Protein AF-A0AA95DXV4-F1 (afdb_monomer_lite)

Radius of gyration: 22.63 Å; chains: 1; bounding box: 53×46×74 Å

Structure (mmCIF, N/CA/C/O backbone):
data_AF-A0AA95DXV4-F1
#
_entry.id   AF-A0AA95DXV4-F1
#
loop_
_atom_site.group_PDB
_atom_site.id
_atom_site.type_symbol
_atom_site.label_atom_id
_atom_site.label_alt_id
_atom_site.label_comp_id
_atom_site.label_asym_id
_atom_site.label_entity_id
_atom_site.label_seq_id
_atom_site.pdbx_PDB_ins_code
_atom_site.Cartn_x
_atom_site.Cartn_y
_atom_site.Cartn_z
_atom_site.occupancy
_atom_site.B_iso_or_equiv
_atom_site.auth_seq_id
_atom_site.auth_comp_id
_atom_site.auth_asym_id
_atom_site.auth_atom_id
_atom_site.pdbx_PDB_model_num
ATOM 1 N N . MET A 1 1 ? 6.520 4.771 44.155 1.00 53.66 1 MET A N 1
ATOM 2 C CA . MET A 1 1 ? 5.671 4.080 43.155 1.00 53.66 1 MET A CA 1
ATOM 3 C C . MET A 1 1 ? 6.542 3.625 41.999 1.00 53.66 1 MET A C 1
ATOM 5 O O . MET A 1 1 ? 7.294 4.442 41.484 1.00 53.66 1 MET A O 1
ATOM 9 N N . ALA A 1 2 ? 6.472 2.350 41.617 1.00 63.25 2 ALA A N 1
ATOM 10 C CA . ALA A 1 2 ? 7.281 1.814 40.526 1.00 63.25 2 ALA A CA 1
ATOM 11 C C . ALA A 1 2 ? 6.947 2.508 39.190 1.00 63.25 2 ALA A C 1
ATOM 13 O O . ALA A 1 2 ? 5.784 2.793 38.904 1.00 63.25 2 ALA A O 1
ATOM 14 N N . ASN A 1 3 ? 7.969 2.788 38.378 1.00 69.75 3 ASN A N 1
ATOM 15 C CA . ASN A 1 3 ? 7.857 3.544 37.122 1.00 69.75 3 ASN A CA 1
ATOM 16 C C . ASN A 1 3 ? 6.809 2.938 36.154 1.00 69.75 3 ASN A C 1
ATOM 18 O O . ASN A 1 3 ? 6.073 3.661 35.482 1.00 69.75 3 ASN A O 1
ATOM 22 N N . TRP A 1 4 ? 6.652 1.608 36.171 1.00 64.44 4 TRP A N 1
ATOM 23 C CA . TRP A 1 4 ? 5.651 0.890 35.377 1.00 64.44 4 TRP A CA 1
ATOM 24 C C . TRP A 1 4 ? 4.203 1.219 35.778 1.00 64.44 4 TRP A C 1
ATOM 26 O O . TRP A 1 4 ? 3.357 1.376 34.904 1.00 64.44 4 TRP A O 1
ATOM 36 N N . TYR A 1 5 ? 3.923 1.417 37.070 1.00 60.34 5 TYR A N 1
ATOM 37 C CA . TYR A 1 5 ? 2.582 1.743 37.568 1.00 60.34 5 TYR A CA 1
ATOM 38 C C . TYR A 1 5 ? 2.153 3.156 37.148 1.00 60.34 5 TYR A C 1
ATOM 40 O O . TYR A 1 5 ? 1.022 3.375 36.717 1.00 60.34 5 TYR A O 1
ATOM 48 N N . ARG A 1 6 ? 3.083 4.124 37.178 1.00 68.56 6 ARG A N 1
ATOM 49 C CA . ARG A 1 6 ? 2.834 5.483 36.669 1.00 68.56 6 ARG A CA 1
ATOM 50 C C . ARG A 1 6 ? 2.609 5.478 35.154 1.00 68.56 6 ARG A C 1
ATOM 52 O O . ARG A 1 6 ? 1.680 6.134 34.691 1.00 68.56 6 ARG A O 1
ATOM 59 N N . LYS A 1 7 ? 3.414 4.724 34.395 1.00 64.19 7 LYS A N 1
ATOM 60 C CA . LYS A 1 7 ? 3.251 4.568 32.940 1.00 64.19 7 LYS A CA 1
ATOM 61 C C . LYS A 1 7 ? 1.908 3.920 32.589 1.00 64.19 7 LYS A C 1
ATOM 63 O O . LYS A 1 7 ? 1.218 4.424 31.712 1.00 64.19 7 LYS A O 1
ATOM 68 N N . PHE A 1 8 ? 1.509 2.879 33.319 1.00 67.44 8 PHE A N 1
ATOM 69 C CA . PHE A 1 8 ? 0.218 2.210 33.151 1.00 67.44 8 PHE A CA 1
ATOM 70 C C . PHE A 1 8 ? -0.962 3.152 33.427 1.00 67.44 8 PHE A C 1
ATOM 72 O O . PHE A 1 8 ? -1.865 3.259 32.605 1.00 67.44 8 PHE A O 1
ATOM 79 N N . ILE A 1 9 ? -0.928 3.914 34.528 1.00 59.97 9 ILE A N 1
ATOM 80 C CA . ILE A 1 9 ? -1.969 4.909 34.834 1.00 59.97 9 ILE A CA 1
ATOM 81 C C . ILE A 1 9 ? -2.054 5.987 33.752 1.00 59.97 9 ILE A C 1
ATOM 83 O O . ILE A 1 9 ? -3.154 6.395 33.385 1.00 59.97 9 ILE A O 1
ATOM 87 N N . LEU A 1 10 ? -0.915 6.481 33.261 1.00 65.88 10 LEU A N 1
ATOM 88 C CA . LEU A 1 10 ? -0.891 7.499 32.210 1.00 65.88 10 LEU A CA 1
ATOM 89 C C . LEU A 1 10 ? -1.441 6.957 30.889 1.00 65.88 10 LEU A C 1
ATOM 91 O O . LEU A 1 10 ? -2.235 7.645 30.254 1.00 65.88 10 LEU A O 1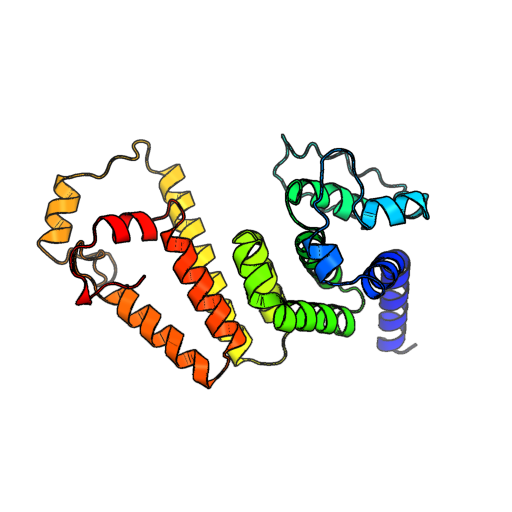
ATOM 95 N N . LEU A 1 11 ? -1.082 5.725 30.521 1.00 63.97 11 LEU A N 1
ATOM 96 C CA . LEU A 1 11 ? -1.607 5.048 29.338 1.00 63.97 11 LEU A CA 1
ATOM 97 C C . LEU A 1 11 ? -3.125 4.852 29.451 1.00 63.97 11 LEU A C 1
ATOM 99 O O . LEU A 1 11 ? -3.864 5.319 28.595 1.00 63.97 11 LEU A O 1
ATOM 103 N N . PHE A 1 12 ? -3.604 4.291 30.561 1.00 59.81 12 PHE A N 1
ATOM 104 C CA . PHE A 1 12 ? -5.031 4.052 30.789 1.00 59.81 12 PHE A CA 1
ATOM 105 C C . PHE A 1 12 ? -5.854 5.350 30.831 1.00 59.81 12 PHE A C 1
ATOM 107 O O . PHE A 1 12 ? -6.955 5.428 30.285 1.00 59.81 12 PHE A O 1
ATOM 114 N N . LYS A 1 13 ? -5.318 6.413 31.449 1.00 60.72 13 LYS A N 1
ATOM 115 C CA . LYS A 1 13 ? -5.940 7.746 31.411 1.00 60.72 13 LYS A CA 1
ATOM 116 C C . LYS A 1 13 ? -5.954 8.323 29.997 1.00 60.72 13 LYS A C 1
ATOM 118 O O . LYS A 1 13 ? -6.929 8.975 29.644 1.00 60.72 13 LYS A O 1
ATOM 123 N N . SER A 1 14 ? -4.907 8.094 29.205 1.00 66.38 14 SER A N 1
ATOM 124 C CA . SER A 1 14 ? -4.845 8.515 27.803 1.00 66.38 14 SER A CA 1
ATOM 125 C C . SER A 1 14 ? -5.875 7.777 26.947 1.00 66.38 14 SER A C 1
ATOM 127 O O . SER A 1 14 ? -6.586 8.417 26.183 1.00 66.38 14 SER A O 1
ATOM 129 N N . GLU A 1 15 ? -6.013 6.460 27.111 1.00 69.88 15 GLU A N 1
ATOM 130 C CA . GLU A 1 15 ? -7.008 5.654 26.392 1.00 69.88 15 GLU A CA 1
ATOM 131 C C . GLU A 1 15 ? -8.438 6.085 26.723 1.00 69.88 15 GLU A C 1
ATOM 133 O O . GLU A 1 15 ? -9.245 6.289 25.820 1.00 69.88 15 GLU A O 1
ATOM 138 N N . LYS A 1 16 ? -8.745 6.302 28.011 1.00 65.50 16 LYS A N 1
ATOM 139 C CA . LYS A 1 16 ? -10.055 6.825 28.425 1.00 65.50 16 LYS A CA 1
ATOM 140 C C . LYS A 1 16 ? -10.333 8.224 27.879 1.00 65.50 16 LYS A C 1
ATOM 142 O O . LYS A 1 16 ? -11.465 8.502 27.509 1.00 65.50 16 LYS A O 1
ATOM 147 N N . ARG A 1 17 ? -9.319 9.093 27.825 1.00 71.69 17 ARG A N 1
ATOM 148 C CA . ARG A 1 17 ? -9.444 10.450 27.268 1.00 71.69 17 ARG A CA 1
ATOM 149 C C . ARG A 1 17 ? -9.622 10.465 25.757 1.00 71.69 17 ARG A C 1
ATOM 151 O O . ARG A 1 17 ? -10.206 11.407 25.249 1.00 71.69 17 ARG A O 1
ATOM 158 N N . LEU A 1 18 ? -9.128 9.449 25.051 1.00 81.75 18 LEU A N 1
ATOM 159 C CA . LEU A 1 18 ? -9.267 9.378 23.601 1.00 81.75 18 LEU A CA 1
ATOM 160 C C . LEU A 1 18 ? -10.725 9.138 23.166 1.00 81.75 18 LEU A C 1
ATOM 162 O O . LEU A 1 18 ? -11.082 9.493 22.049 1.00 81.75 18 LEU A O 1
ATOM 166 N N . GLY A 1 19 ? -11.556 8.535 24.025 1.00 84.75 19 GLY A N 1
ATOM 167 C CA . GLY A 1 19 ? -12.975 8.301 23.729 1.00 84.75 19 GLY A CA 1
ATOM 168 C C . GLY A 1 19 ? -13.218 7.276 22.617 1.00 84.75 19 GLY A C 1
ATOM 169 O O . GLY A 1 19 ? -14.259 7.304 21.977 1.00 84.75 19 GLY A O 1
ATOM 170 N N . ALA A 1 20 ? -12.261 6.383 22.349 1.00 91.00 20 ALA A N 1
ATOM 171 C CA . ALA A 1 20 ? -12.349 5.426 21.243 1.00 91.00 20 ALA A CA 1
ATOM 172 C C . ALA A 1 20 ? -13.153 4.151 21.565 1.00 91.00 20 ALA A C 1
ATOM 174 O O . ALA A 1 20 ? -13.412 3.359 20.661 1.00 91.00 20 ALA A O 1
ATOM 175 N N . ASN A 1 21 ? -13.560 3.932 22.823 1.00 90.69 21 ASN A N 1
ATOM 176 C CA . ASN A 1 21 ? -14.341 2.742 23.191 1.00 90.69 21 ASN A CA 1
ATOM 177 C C . ASN A 1 21 ? -15.678 2.703 22.440 1.00 90.69 21 ASN A C 1
ATOM 179 O O . ASN A 1 21 ? -16.022 1.668 21.890 1.00 90.69 21 ASN A O 1
ATOM 183 N N . GLN A 1 22 ? -16.362 3.845 22.319 1.00 90.75 22 GLN A N 1
ATOM 184 C CA . GLN A 1 22 ? -17.634 3.956 21.603 1.00 90.75 22 GLN A CA 1
ATOM 185 C C . GLN A 1 22 ? -17.512 3.515 20.138 1.00 90.75 22 GLN A C 1
ATOM 187 O O . GLN A 1 22 ? -18.420 2.884 19.610 1.00 90.75 22 GLN A O 1
ATOM 192 N N . ILE A 1 23 ? -16.373 3.799 19.498 1.00 92.38 23 ILE A N 1
ATOM 193 C CA . ILE A 1 23 ? -16.079 3.365 18.127 1.00 92.38 23 ILE A CA 1
ATOM 194 C C . ILE A 1 23 ? -15.952 1.845 18.080 1.00 92.38 23 ILE A C 1
ATOM 196 O O . ILE A 1 23 ? -16.642 1.195 17.299 1.00 92.38 23 ILE A O 1
ATOM 200 N N . ILE A 1 24 ? -15.092 1.269 18.923 1.00 89.81 24 ILE A N 1
ATOM 201 C CA . ILE A 1 24 ? -14.873 -0.182 18.943 1.00 89.81 24 ILE A CA 1
ATOM 202 C C . ILE A 1 24 ? -16.170 -0.930 19.259 1.00 89.81 24 ILE A C 1
ATOM 204 O O . ILE A 1 24 ? -16.493 -1.885 18.556 1.00 89.81 24 ILE A O 1
ATOM 208 N N . ASP A 1 25 ? -16.929 -0.472 20.253 1.00 89.25 25 ASP A N 1
ATOM 209 C CA . ASP A 1 25 ? -18.193 -1.085 20.660 1.00 89.25 25 ASP A CA 1
ATOM 210 C C . ASP A 1 25 ? -19.227 -1.037 19.525 1.00 89.25 25 ASP A C 1
ATOM 212 O O . ASP A 1 25 ? -19.914 -2.028 19.269 1.00 89.25 25 ASP A O 1
ATOM 216 N N . HIS A 1 26 ? -19.305 0.080 18.791 1.00 89.94 26 HIS A N 1
ATOM 217 C CA . HIS A 1 26 ? -20.245 0.211 17.682 1.00 89.94 26 HIS A CA 1
ATOM 218 C C . HIS A 1 26 ? -19.881 -0.700 16.504 1.00 89.94 26 HIS A C 1
ATOM 220 O O . HIS A 1 26 ? -20.765 -1.357 15.954 1.00 89.94 26 HIS A O 1
ATOM 226 N N . TYR A 1 27 ? -18.598 -0.775 16.130 1.00 90.88 27 TYR A N 1
ATOM 227 C CA . TYR A 1 27 ? -18.138 -1.641 15.037 1.00 90.88 27 TYR A CA 1
ATOM 228 C C . TYR A 1 27 ? -18.146 -3.130 15.401 1.00 90.88 27 TYR A C 1
ATOM 230 O O . TYR A 1 27 ? -18.371 -3.956 14.520 1.00 90.88 27 TYR A O 1
ATOM 238 N N . ALA A 1 28 ? -17.965 -3.494 16.675 1.00 85.06 28 ALA A N 1
ATOM 239 C CA . ALA A 1 28 ? -18.021 -4.888 17.124 1.00 85.06 28 ALA A CA 1
ATOM 240 C C . ALA A 1 28 ? -19.384 -5.553 16.848 1.00 85.06 28 ALA A C 1
ATOM 242 O O . ALA A 1 28 ? -19.448 -6.768 16.673 1.00 85.06 28 ALA A O 1
ATOM 243 N N . GLY A 1 29 ? -20.464 -4.765 16.787 1.00 80.12 29 GLY A N 1
ATOM 244 C CA . GLY A 1 29 ? -21.808 -5.239 16.450 1.00 80.12 29 GLY A CA 1
ATOM 245 C C . GLY A 1 29 ? -22.142 -5.246 14.954 1.00 80.12 29 GLY A C 1
ATOM 246 O O . GLY A 1 29 ? -23.230 -5.687 14.588 1.00 80.12 29 GLY A O 1
ATOM 247 N N . GLN A 1 30 ? -21.261 -4.746 14.079 1.00 87.38 30 GLN A N 1
ATOM 248 C CA . GLN A 1 30 ? -21.566 -4.613 12.652 1.00 87.38 30 GLN A CA 1
ATOM 249 C C . GLN A 1 30 ? -21.223 -5.879 11.868 1.00 87.38 30 GLN A C 1
ATOM 251 O O . GLN A 1 30 ? -20.187 -6.513 12.060 1.00 87.38 30 GLN A O 1
ATOM 256 N N . ASN A 1 31 ? -22.078 -6.204 10.901 1.00 92.06 31 ASN A N 1
ATOM 257 C CA . ASN A 1 31 ? -21.799 -7.236 9.911 1.00 92.06 31 ASN A CA 1
ATOM 258 C C . ASN A 1 31 ? -20.879 -6.675 8.810 1.00 92.06 31 ASN A C 1
ATOM 260 O O . ASN A 1 31 ? -21.147 -5.603 8.267 1.00 92.06 31 ASN A O 1
ATOM 264 N N . ILE A 1 32 ? -19.830 -7.418 8.442 1.00 93.62 32 ILE A N 1
ATOM 265 C CA . ILE A 1 32 ? -18.899 -7.052 7.363 1.00 93.62 32 ILE A CA 1
ATOM 266 C C . ILE A 1 32 ? -19.621 -6.768 6.039 1.00 93.62 32 ILE A C 1
ATOM 268 O O . ILE A 1 32 ? -19.337 -5.757 5.407 1.00 93.62 32 ILE A O 1
ATOM 272 N N . GLU A 1 33 ? -20.576 -7.600 5.630 1.00 94.38 33 GLU A N 1
ATOM 273 C CA . GLU A 1 33 ? -21.313 -7.415 4.371 1.00 94.38 33 GLU A CA 1
ATOM 274 C C . GLU A 1 33 ? -22.193 -6.159 4.399 1.00 94.38 33 GLU A C 1
ATOM 276 O O . GLU A 1 33 ? -22.319 -5.449 3.397 1.00 94.38 33 GLU A O 1
ATOM 281 N N . ALA A 1 34 ? -22.738 -5.822 5.571 1.00 92.44 34 ALA A N 1
ATOM 282 C CA . ALA A 1 34 ? -23.455 -4.566 5.759 1.00 92.44 34 ALA A CA 1
ATOM 283 C C . ALA A 1 34 ? -22.507 -3.359 5.650 1.00 92.44 34 ALA A C 1
ATOM 285 O O . ALA A 1 34 ? -22.866 -2.363 5.027 1.00 92.44 34 ALA A O 1
ATOM 286 N N . MET A 1 35 ? -21.287 -3.457 6.193 1.00 94.31 35 MET A N 1
ATOM 287 C CA . MET A 1 35 ? -20.269 -2.405 6.064 1.00 94.31 35 MET A CA 1
ATOM 288 C C . MET A 1 35 ? -19.753 -2.248 4.629 1.00 94.31 35 MET A C 1
ATOM 290 O O . MET A 1 35 ? -19.458 -1.134 4.213 1.00 94.31 35 MET A O 1
ATOM 294 N N . LYS A 1 36 ? -19.657 -3.333 3.851 1.00 95.44 36 LYS A N 1
ATOM 295 C CA . LYS A 1 36 ? -19.317 -3.254 2.419 1.00 95.44 36 LYS A CA 1
ATOM 296 C C . LYS A 1 36 ? -20.399 -2.537 1.615 1.00 95.44 36 LYS A C 1
ATOM 298 O O . LYS A 1 36 ? -20.086 -1.754 0.730 1.00 95.44 36 LYS A O 1
ATOM 303 N N . SER A 1 37 ? -21.664 -2.809 1.936 1.00 92.88 37 SER A N 1
ATOM 304 C CA . SER A 1 37 ? -22.815 -2.272 1.198 1.00 92.88 37 SER A CA 1
ATOM 305 C C . SER A 1 37 ? -23.158 -0.828 1.575 1.00 92.88 37 SER A C 1
ATOM 307 O O . SER A 1 37 ? -23.802 -0.123 0.801 1.00 92.88 37 SER A O 1
ATOM 309 N N . ARG A 1 38 ? -22.763 -0.379 2.773 1.00 92.38 38 ARG A N 1
ATOM 310 C CA . ARG A 1 38 ? -22.989 0.992 3.235 1.00 92.38 38 ARG A CA 1
ATOM 311 C C . ARG A 1 38 ? -21.932 1.915 2.641 1.00 92.38 38 ARG A C 1
ATOM 313 O O . ARG A 1 38 ? -20.765 1.815 3.003 1.00 92.38 38 ARG A O 1
ATOM 320 N N . MET A 1 39 ? -22.349 2.811 1.757 1.00 92.62 39 MET A N 1
ATOM 321 C CA . MET A 1 39 ? -21.484 3.827 1.161 1.00 92.62 39 MET A CA 1
ATOM 322 C C . MET A 1 39 ? -21.489 5.100 2.006 1.00 92.62 39 MET A C 1
ATOM 324 O O . MET A 1 39 ? -22.520 5.464 2.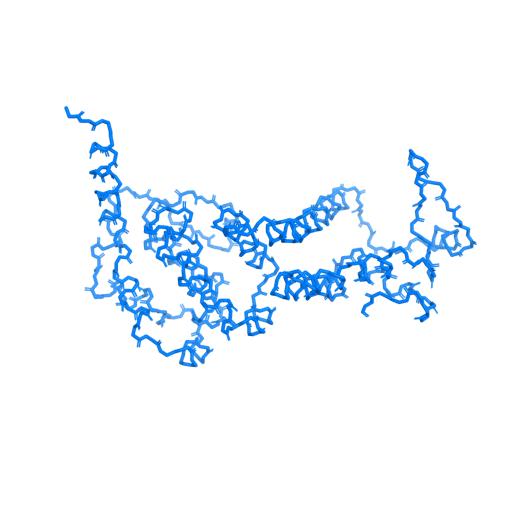564 1.00 92.62 39 MET A O 1
ATOM 328 N N . ILE A 1 40 ? -20.346 5.774 2.082 1.00 90.56 40 ILE A N 1
ATOM 329 C CA . ILE A 1 40 ? -20.214 7.086 2.717 1.00 90.56 40 ILE A CA 1
ATOM 330 C C . ILE A 1 40 ? -20.569 8.157 1.682 1.00 90.56 40 ILE A C 1
ATOM 332 O O . ILE A 1 40 ? -19.990 8.184 0.594 1.00 90.56 40 ILE A O 1
ATOM 336 N N . ASP A 1 41 ? -21.516 9.033 2.007 1.00 85.56 41 ASP A N 1
ATOM 337 C CA . ASP A 1 41 ? -21.963 10.149 1.166 1.00 85.56 41 ASP A CA 1
ATOM 338 C C . ASP A 1 41 ? -21.650 11.517 1.807 1.00 85.56 41 ASP A C 1
ATOM 340 O O . ASP A 1 41 ? -21.003 11.596 2.854 1.00 85.56 41 ASP A O 1
ATOM 344 N N . SER A 1 42 ? -22.045 12.603 1.134 1.00 75.75 42 SER A N 1
ATOM 345 C CA . SER A 1 42 ? -21.823 13.982 1.591 1.00 75.75 42 SER A CA 1
ATOM 346 C C . SER A 1 42 ? -22.754 14.430 2.719 1.00 75.75 42 SER A C 1
ATOM 348 O O . SER A 1 42 ? -22.409 15.372 3.430 1.00 75.75 42 SER A O 1
ATOM 350 N N . ASP A 1 43 ? -23.915 13.785 2.863 1.00 68.12 43 ASP A N 1
ATOM 351 C CA . ASP A 1 43 ? -25.018 14.239 3.724 1.00 68.12 43 ASP A CA 1
ATOM 352 C C . ASP A 1 43 ? -25.051 13.491 5.078 1.00 68.12 43 ASP A C 1
ATOM 354 O O . ASP A 1 43 ? -25.776 13.887 5.991 1.00 68.12 43 ASP A O 1
ATOM 358 N N . ALA A 1 44 ? -24.172 12.490 5.212 1.00 62.97 44 ALA A N 1
ATOM 359 C CA . ALA A 1 44 ? -23.746 11.742 6.390 1.00 62.97 44 ALA A CA 1
ATOM 360 C C . ALA A 1 44 ? -24.715 10.679 6.936 1.00 62.97 44 ALA A C 1
ATOM 362 O O . ALA A 1 44 ? -25.805 10.967 7.426 1.00 62.97 44 ALA A O 1
ATOM 363 N N . CYS A 1 45 ? -24.207 9.441 6.995 1.00 60.81 45 CYS A N 1
ATOM 364 C CA . CYS A 1 45 ? -24.526 8.429 8.010 1.00 60.81 45 CYS A CA 1
ATOM 365 C C . CYS A 1 45 ? -23.382 7.398 8.120 1.00 60.81 45 CYS A C 1
ATOM 367 O O . CYS A 1 45 ? -23.613 6.183 8.052 1.00 60.81 45 CYS A O 1
ATOM 369 N N . SER A 1 46 ? -22.131 7.854 8.297 1.00 76.31 46 SER A N 1
ATOM 370 C CA . SER A 1 46 ? -21.116 6.913 8.784 1.00 76.31 46 SER A CA 1
ATOM 371 C C . SER A 1 46 ? -21.437 6.512 10.222 1.00 76.31 46 SER A C 1
ATOM 373 O O . SER A 1 46 ? -22.230 7.144 10.935 1.00 76.31 46 SER A O 1
ATOM 375 N N . ILE A 1 47 ? -20.788 5.454 10.692 1.00 84.88 47 ILE A N 1
ATOM 376 C CA . ILE A 1 47 ? -20.902 5.060 12.098 1.00 84.88 47 ILE A CA 1
ATOM 377 C C . ILE A 1 47 ? -20.394 6.167 13.030 1.00 84.88 47 ILE A C 1
ATOM 379 O O . ILE A 1 47 ? -20.945 6.351 14.116 1.00 84.88 47 ILE A O 1
ATOM 383 N N . ILE A 1 48 ? -19.395 6.942 12.602 1.00 89.44 48 ILE A N 1
ATOM 384 C CA . ILE A 1 48 ? -18.851 8.047 13.394 1.00 89.44 48 ILE A CA 1
ATOM 385 C C . ILE A 1 48 ? -19.902 9.136 13.620 1.00 89.44 48 ILE A C 1
ATOM 387 O O . ILE A 1 48 ? -20.066 9.572 14.758 1.00 89.44 48 ILE A O 1
ATOM 391 N N . ASP A 1 49 ? -20.682 9.489 12.599 1.00 85.50 49 ASP A N 1
ATOM 392 C CA . ASP A 1 49 ? -21.758 10.483 12.727 1.00 85.50 49 ASP A CA 1
ATOM 393 C C . ASP A 1 49 ? -22.830 10.024 13.719 1.00 85.50 49 ASP A C 1
ATOM 395 O O . ASP A 1 49 ? -23.269 10.786 14.581 1.00 85.50 49 ASP A O 1
ATOM 399 N N . THR A 1 50 ? -23.191 8.739 13.662 1.00 88.50 50 THR A N 1
ATOM 400 C CA . THR A 1 50 ? -24.159 8.133 14.590 1.00 88.50 50 THR A CA 1
ATOM 401 C C . THR A 1 50 ? -23.655 8.187 16.037 1.00 88.50 50 THR A C 1
ATOM 403 O O . THR A 1 50 ? -24.407 8.514 16.958 1.00 88.50 50 THR A O 1
ATOM 406 N N . ILE A 1 51 ? -22.368 7.894 16.257 1.00 90.19 51 ILE A N 1
ATOM 407 C CA . ILE A 1 51 ? -21.746 7.961 17.586 1.00 90.19 51 ILE A CA 1
ATOM 408 C C . ILE A 1 51 ? -21.716 9.403 18.095 1.00 90.19 51 ILE A C 1
ATOM 410 O O . ILE A 1 51 ? -22.039 9.642 19.257 1.00 90.19 51 ILE A O 1
ATOM 414 N N . ILE A 1 52 ? -21.357 10.359 17.239 1.00 89.62 52 ILE A N 1
ATOM 415 C CA . ILE A 1 52 ? -21.316 11.784 17.577 1.00 89.62 52 ILE A CA 1
ATOM 416 C C . ILE A 1 52 ? -22.706 12.288 17.977 1.00 89.62 52 ILE A C 1
ATOM 418 O O . ILE A 1 52 ? -22.834 12.960 18.998 1.00 89.62 52 ILE A O 1
ATOM 422 N N . GLN A 1 53 ? -23.752 11.928 17.229 1.00 88.56 53 GLN A N 1
ATOM 423 C CA . GLN A 1 53 ? -25.131 12.301 17.557 1.00 88.56 53 GLN A CA 1
ATOM 424 C C . GLN A 1 53 ? -25.563 11.756 18.927 1.00 88.56 53 GLN A C 1
ATOM 426 O O . GLN A 1 53 ? -26.190 12.471 19.709 1.00 88.56 53 GLN A O 1
ATOM 431 N N . ALA A 1 54 ? -25.197 10.511 19.252 1.00 90.00 54 ALA A N 1
ATOM 432 C CA . ALA A 1 54 ? -25.489 9.901 20.550 1.00 90.00 54 ALA A CA 1
ATOM 433 C C . ALA A 1 54 ? -24.615 10.453 21.695 1.00 90.00 54 ALA A C 1
ATOM 435 O O . ALA A 1 54 ? -25.016 10.436 22.863 1.00 90.00 54 ALA A O 1
ATOM 436 N N . HIS A 1 55 ? -23.417 10.945 21.375 1.00 89.75 55 HIS A N 1
ATOM 437 C CA . HIS A 1 55 ? -22.427 11.413 22.340 1.00 89.75 55 HIS A CA 1
ATOM 438 C C . HIS A 1 55 ? -21.755 12.734 21.907 1.00 89.75 55 HIS A C 1
ATOM 440 O O . HIS A 1 55 ? -20.542 12.758 21.683 1.00 89.75 55 HIS A O 1
ATOM 446 N N . PRO A 1 56 ? -22.484 13.870 21.878 1.00 87.75 56 PRO A N 1
ATOM 447 C CA . PRO A 1 56 ? -21.959 15.128 21.324 1.00 87.75 56 PRO A CA 1
ATOM 448 C C . PRO A 1 56 ? -20.702 15.658 22.029 1.00 87.75 56 PRO A C 1
ATOM 450 O O . PRO A 1 56 ? -19.840 16.271 21.408 1.00 87.75 56 PRO A O 1
ATOM 453 N N . HIS A 1 57 ? -20.553 15.361 23.323 1.00 85.12 57 HIS A N 1
ATOM 454 C CA . HIS A 1 57 ? -19.389 15.731 24.137 1.00 85.12 57 HIS A CA 1
ATOM 455 C C . HIS A 1 57 ? -18.059 15.129 23.650 1.00 85.12 57 HIS A C 1
ATOM 457 O O . HIS A 1 57 ? -17.002 15.545 24.112 1.00 85.12 57 HIS A O 1
ATOM 463 N N . LEU A 1 58 ? -18.085 14.136 22.754 1.00 86.81 58 LEU A N 1
ATOM 464 C CA . LEU A 1 58 ? -16.877 13.533 22.186 1.00 86.81 58 LEU A CA 1
ATOM 465 C C . LEU A 1 58 ? -16.199 14.427 21.134 1.00 86.81 58 LEU A C 1
ATOM 467 O O . LEU A 1 58 ? -14.995 14.287 20.911 1.00 86.81 58 LEU A O 1
ATOM 471 N N . LEU A 1 59 ? -16.941 15.361 20.528 1.00 81.94 59 LEU A N 1
ATOM 472 C CA . LEU A 1 59 ? -16.391 16.406 19.657 1.00 81.94 59 LEU A CA 1
ATOM 473 C C . LEU A 1 59 ? -15.834 17.603 20.436 1.00 81.94 59 LEU A C 1
ATOM 475 O O . LEU A 1 59 ? -14.978 18.316 19.919 1.00 81.94 59 LEU A O 1
ATOM 479 N N . ASP A 1 60 ? -16.315 17.832 21.658 1.00 67.75 60 ASP A N 1
ATOM 480 C CA . ASP A 1 60 ? -16.031 19.048 22.421 1.00 67.75 60 ASP A CA 1
ATOM 481 C C . ASP A 1 60 ? -14.650 18.970 23.097 1.00 67.75 60 ASP A C 1
ATOM 483 O O . ASP A 1 60 ? -14.505 18.592 24.262 1.00 67.75 60 ASP A O 1
ATOM 487 N N . ASP A 1 61 ? -13.602 19.285 22.332 1.00 63.94 61 ASP A N 1
ATOM 488 C CA . ASP A 1 61 ? -12.301 19.666 22.878 1.00 63.94 61 ASP A CA 1
AT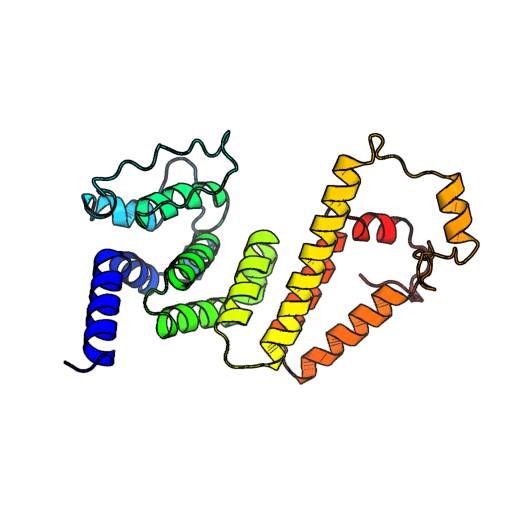OM 489 C C . ASP A 1 61 ? -12.217 21.196 22.857 1.00 63.94 61 ASP A C 1
ATOM 491 O O . ASP A 1 61 ? -12.229 21.819 21.801 1.00 63.94 61 ASP A O 1
ATOM 495 N N . THR A 1 62 ? -12.118 21.818 24.034 1.00 56.16 62 THR A N 1
ATOM 496 C CA . THR A 1 62 ? -12.022 23.284 24.225 1.00 56.16 62 THR A CA 1
ATOM 497 C C . THR A 1 62 ? -10.814 23.953 23.536 1.00 56.16 62 THR A C 1
ATOM 499 O O . THR A 1 62 ? -10.577 25.148 23.711 1.00 56.16 62 THR A O 1
ATOM 502 N N . GLN A 1 63 ? -10.025 23.199 22.767 1.00 55.50 63 GLN A N 1
ATOM 503 C CA . GLN A 1 63 ? -9.009 23.702 21.854 1.00 55.50 63 GLN A CA 1
ATOM 504 C C . GLN A 1 63 ? -9.536 23.637 20.422 1.00 55.50 63 GLN A C 1
ATOM 506 O O . GLN A 1 63 ? -9.695 22.560 19.856 1.00 55.50 63 GLN A O 1
ATOM 511 N N . VAL A 1 64 ? -9.796 24.810 19.847 1.00 52.28 64 VAL A N 1
ATOM 512 C CA . VAL A 1 64 ? -10.220 24.954 18.454 1.00 52.28 64 VAL A CA 1
ATOM 513 C C . VAL A 1 64 ? -9.028 24.613 17.557 1.00 52.28 64 VAL A C 1
ATOM 515 O O . VAL A 1 64 ? -8.148 25.445 17.349 1.00 52.28 64 VAL A O 1
ATOM 518 N N . ASP A 1 65 ? -8.977 23.379 17.059 1.00 56.69 65 ASP A N 1
ATOM 519 C CA . ASP A 1 65 ? -8.271 23.100 15.808 1.00 56.69 65 ASP A CA 1
ATOM 520 C C . ASP A 1 65 ? -9.058 23.860 14.710 1.00 56.69 65 ASP A C 1
ATOM 522 O O . ASP A 1 65 ? -10.285 23.737 14.647 1.00 56.69 65 ASP A O 1
ATOM 526 N N . GLU A 1 66 ? -8.409 24.728 13.918 1.00 56.22 66 GLU A N 1
ATOM 527 C CA . GLU A 1 66 ? -9.108 25.501 12.874 1.00 56.22 66 GLU A CA 1
ATOM 528 C C . GLU A 1 66 ? -9.842 24.552 11.905 1.00 56.22 66 GLU A C 1
ATOM 530 O O . GLU A 1 66 ? -9.305 23.495 11.561 1.00 56.22 66 GLU A O 1
ATOM 535 N N . PRO A 1 67 ? -11.075 24.883 11.472 1.00 50.84 67 PRO A N 1
ATOM 536 C CA . PRO A 1 67 ? -11.833 24.024 10.572 1.00 50.84 67 PRO A CA 1
ATOM 537 C C . PRO A 1 67 ? -11.072 23.840 9.256 1.00 50.84 67 PRO A C 1
ATOM 539 O O . PRO A 1 67 ? -10.822 24.797 8.527 1.00 50.84 67 PRO A O 1
ATOM 542 N N . ILE A 1 68 ? -10.715 22.592 8.958 1.00 56.81 68 ILE A N 1
ATOM 543 C CA . ILE A 1 68 ? -9.989 22.226 7.741 1.00 56.81 68 ILE A CA 1
ATOM 544 C C . ILE A 1 68 ? -10.952 22.311 6.561 1.00 56.81 68 ILE A C 1
ATOM 546 O O . ILE A 1 68 ? -12.014 21.690 6.588 1.00 56.81 68 ILE A O 1
ATOM 550 N N . ASN A 1 69 ? -10.564 23.038 5.512 1.00 55.44 69 ASN A N 1
ATOM 551 C CA . ASN A 1 69 ? -11.231 22.974 4.218 1.00 55.44 69 ASN A CA 1
ATOM 552 C C . ASN A 1 69 ? -10.616 21.826 3.394 1.00 55.44 69 ASN A C 1
ATOM 554 O O . ASN A 1 69 ? -9.524 22.005 2.844 1.00 55.44 69 ASN A O 1
ATOM 558 N N . PRO A 1 70 ? -11.295 20.671 3.246 1.00 50.72 70 PRO A N 1
ATOM 559 C CA . PRO A 1 70 ? -10.714 19.482 2.614 1.00 50.72 70 PRO A CA 1
ATOM 560 C C . PRO A 1 70 ? -10.403 19.669 1.121 1.00 50.72 70 PRO A C 1
ATOM 562 O O . PRO A 1 70 ? -9.709 18.850 0.527 1.00 50.72 70 PRO A O 1
ATOM 565 N N . LEU A 1 71 ? -10.938 20.729 0.503 1.00 49.06 71 LEU A N 1
ATOM 566 C CA . LEU A 1 71 ? -10.775 21.038 -0.918 1.00 49.06 71 LEU A CA 1
ATOM 567 C C . LEU A 1 71 ? -9.632 22.029 -1.195 1.00 49.06 71 LEU A C 1
ATOM 569 O O . LEU A 1 71 ? -9.291 22.234 -2.358 1.00 49.06 71 LEU A O 1
ATOM 573 N N . VAL A 1 72 ? -9.062 22.659 -0.158 1.00 47.59 72 VAL A N 1
ATOM 574 C CA . VAL A 1 72 ? -8.050 23.726 -0.294 1.00 47.59 72 VAL A CA 1
ATOM 575 C C . VAL A 1 72 ? -6.772 23.410 0.488 1.00 47.59 72 VAL A C 1
ATOM 577 O O . VAL A 1 72 ? -5.682 23.646 -0.029 1.00 47.59 72 VAL A O 1
ATOM 580 N N . ASP A 1 73 ? -6.883 22.808 1.675 1.00 51.75 73 ASP A N 1
ATOM 581 C CA . ASP A 1 73 ? -5.738 22.480 2.525 1.00 51.75 73 ASP A CA 1
ATOM 582 C C . ASP A 1 73 ? -5.422 20.982 2.461 1.00 51.75 73 ASP A C 1
ATOM 584 O O . ASP A 1 73 ? -5.971 20.170 3.203 1.00 51.75 73 ASP A O 1
ATOM 588 N N . TYR A 1 74 ? -4.503 20.601 1.570 1.00 50.19 74 TYR A N 1
ATOM 589 C CA . TYR A 1 74 ? -3.984 19.227 1.492 1.00 50.19 74 TYR A CA 1
ATOM 590 C C . TYR A 1 74 ? -2.934 18.920 2.582 1.00 50.19 74 TYR A C 1
ATOM 592 O O . TYR A 1 74 ? -2.425 17.803 2.669 1.00 50.19 74 TYR A O 1
ATOM 600 N N . GLU A 1 75 ? -2.580 19.897 3.419 1.00 54.81 75 GLU A N 1
ATOM 601 C CA . GLU A 1 75 ? -1.584 19.711 4.473 1.00 54.81 75 GLU A CA 1
ATOM 602 C C . GLU A 1 75 ? -2.191 18.971 5.676 1.00 54.81 75 GLU A C 1
ATOM 604 O O . GLU A 1 75 ? -3.086 19.501 6.343 1.00 54.81 75 GLU A O 1
ATOM 609 N N . PRO A 1 76 ? -1.714 17.755 6.010 1.00 55.88 76 PRO A N 1
ATOM 610 C CA . PRO A 1 76 ? -2.226 17.016 7.151 1.00 55.88 76 PRO A CA 1
ATOM 611 C C . PRO A 1 76 ? -1.839 17.725 8.454 1.00 55.88 76 PRO A C 1
ATOM 613 O O . PRO A 1 76 ? -0.720 17.598 8.956 1.00 55.88 76 PRO A O 1
ATOM 616 N N . GLN A 1 77 ? -2.790 18.449 9.041 1.00 61.88 77 GLN A N 1
ATOM 617 C CA . GLN A 1 77 ? -2.630 19.026 10.369 1.00 61.88 77 GLN A CA 1
ATOM 618 C C . GLN A 1 77 ? -2.795 17.955 11.452 1.00 61.88 77 GLN A C 1
ATOM 620 O O . GLN A 1 77 ? -3.568 17.000 11.337 1.00 61.88 77 GLN A O 1
ATOM 625 N N . ARG A 1 78 ? -2.058 18.105 12.557 1.00 69.19 78 ARG A N 1
ATOM 626 C CA . ARG A 1 78 ? -2.183 17.207 13.708 1.00 69.19 78 ARG A CA 1
ATOM 627 C C . ARG A 1 78 ? -3.440 17.559 14.511 1.00 69.19 78 ARG A C 1
ATOM 629 O O . ARG A 1 78 ? -3.341 18.261 15.511 1.00 69.19 78 ARG A O 1
ATOM 636 N N . ILE A 1 79 ? -4.575 16.992 14.118 1.00 81.19 79 ILE A N 1
ATOM 637 C CA . ILE A 1 79 ? -5.852 17.144 14.828 1.00 81.19 79 ILE A CA 1
ATOM 638 C C . ILE A 1 79 ? -5.807 16.360 16.143 1.00 81.19 79 ILE A C 1
ATOM 640 O O . ILE A 1 79 ? -5.539 15.149 16.152 1.00 81.19 79 ILE A O 1
ATOM 644 N N . ARG A 1 80 ? -6.033 17.029 17.277 1.00 82.88 80 ARG A N 1
ATOM 645 C CA . ARG A 1 80 ? -5.901 16.396 18.603 1.00 82.88 80 ARG A CA 1
ATOM 646 C C . ARG A 1 80 ? -7.110 15.548 18.945 1.00 82.88 80 ARG A C 1
ATOM 648 O O . ARG A 1 80 ? -6.937 14.372 19.288 1.00 82.88 80 ARG A O 1
ATOM 655 N N . ASN A 1 81 ? -8.309 16.105 18.812 1.00 87.81 81 ASN A N 1
ATOM 656 C CA . ASN A 1 81 ? -9.546 15.384 19.080 1.00 87.81 81 ASN A CA 1
ATOM 657 C C . ASN A 1 81 ? -9.690 14.201 18.099 1.00 87.81 81 ASN A C 1
ATOM 659 O O . ASN A 1 81 ? -9.361 14.305 16.915 1.00 87.81 81 ASN A O 1
ATOM 663 N N . LEU A 1 82 ? -10.091 13.027 18.601 1.00 90.38 82 LEU A N 1
ATOM 664 C CA . LEU A 1 82 ? -10.243 11.841 17.755 1.00 90.38 82 LEU A CA 1
ATOM 665 C C . LEU A 1 82 ? -11.414 11.989 16.786 1.00 90.38 82 LEU A C 1
ATOM 667 O O . LEU A 1 82 ? -11.252 11.688 15.612 1.00 90.38 82 LEU A O 1
ATOM 671 N N . TYR A 1 83 ? -12.566 12.436 17.269 1.00 90.50 83 TYR A N 1
ATOM 672 C CA . TYR A 1 83 ? -13.784 12.543 16.477 1.00 90.50 83 TYR A CA 1
ATOM 673 C C . TYR A 1 83 ? -13.663 13.637 15.426 1.00 90.50 83 TYR A C 1
ATOM 675 O O . TYR A 1 83 ? -13.955 13.360 14.272 1.00 90.50 83 TYR A O 1
ATOM 683 N N . THR A 1 84 ? -13.086 14.796 15.759 1.00 87.88 84 THR A N 1
ATOM 684 C CA . THR A 1 84 ? -12.741 15.820 14.759 1.00 87.88 84 THR A CA 1
ATOM 685 C C . THR A 1 84 ? -11.844 15.236 13.671 1.00 87.88 84 THR A C 1
ATOM 687 O O . THR A 1 84 ? -12.121 15.397 12.488 1.00 87.88 84 THR A O 1
ATOM 690 N N . HIS A 1 85 ? -10.807 14.480 14.053 1.00 89.44 85 HIS A N 1
ATOM 691 C CA . HIS A 1 85 ? -9.917 13.846 13.083 1.00 89.44 85 HIS A CA 1
ATOM 692 C C . HIS A 1 85 ? -10.643 12.831 12.198 1.00 89.44 85 HIS A C 1
ATOM 694 O O . HIS A 1 85 ? -10.394 12.794 10.998 1.00 89.44 85 HIS A O 1
ATOM 700 N N . LEU A 1 86 ? -11.524 12.010 12.770 1.00 91.06 86 LEU A N 1
ATOM 701 C CA . LEU A 1 86 ? -12.261 10.998 12.020 1.00 91.06 86 LEU A CA 1
ATOM 702 C C . LEU A 1 86 ? -13.319 11.612 11.101 1.00 91.06 86 LEU A C 1
ATOM 704 O O . LEU A 1 86 ? -13.433 11.152 9.972 1.00 91.06 86 LEU A O 1
ATOM 708 N N . THR A 1 87 ? -14.018 12.665 11.524 1.00 88.69 87 THR A N 1
ATOM 709 C CA . THR A 1 87 ? -14.954 13.410 10.670 1.00 88.69 87 THR A CA 1
ATOM 710 C C . THR A 1 87 ? -14.219 14.092 9.515 1.00 88.69 87 THR A C 1
ATOM 712 O O . THR A 1 87 ? -14.653 13.985 8.374 1.00 88.69 87 THR A O 1
ATOM 715 N N . THR A 1 88 ? -13.051 14.706 9.754 1.00 86.75 88 THR A N 1
ATOM 716 C CA . THR A 1 88 ? -12.216 15.221 8.653 1.00 86.75 88 THR A CA 1
ATOM 717 C C . THR A 1 88 ? -11.791 14.097 7.707 1.00 86.75 88 THR A C 1
ATOM 719 O O . THR A 1 88 ? -11.903 14.230 6.491 1.00 86.75 88 THR A O 1
ATOM 722 N N . LEU A 1 89 ? -11.333 12.971 8.262 1.00 89.00 89 LEU A N 1
ATOM 723 C CA . LEU A 1 89 ? -10.860 11.826 7.488 1.00 89.00 89 LEU A CA 1
ATOM 724 C C . LEU A 1 89 ? -11.965 11.189 6.639 1.00 89.00 89 LEU A C 1
ATOM 726 O O . LEU A 1 89 ? -11.695 10.725 5.535 1.00 89.00 89 LEU A O 1
ATOM 730 N N . GLN A 1 90 ? -13.200 11.170 7.137 1.00 89.75 90 GLN A N 1
ATOM 731 C CA . GLN A 1 90 ? -14.363 10.600 6.461 1.00 89.75 90 GLN A CA 1
ATOM 732 C C . GLN A 1 90 ? -14.597 11.215 5.076 1.00 89.75 90 GLN A C 1
ATOM 734 O O . GLN A 1 90 ? -15.022 10.506 4.166 1.00 89.75 90 GLN A O 1
ATOM 739 N N . HIS A 1 91 ? -14.255 12.493 4.875 1.00 87.69 91 HIS A N 1
ATOM 740 C CA . HIS A 1 91 ? -14.371 13.139 3.566 1.00 87.69 91 HIS A CA 1
ATOM 741 C C . HIS A 1 91 ? -13.509 12.468 2.485 1.00 87.69 91 HIS A C 1
ATOM 743 O O . HIS A 1 91 ? -13.910 12.424 1.324 1.00 87.69 91 HIS A O 1
ATOM 749 N N . GLU A 1 92 ? -12.370 11.868 2.848 1.00 89.00 92 GLU A N 1
ATOM 750 C CA . GLU A 1 92 ? -11.540 11.092 1.912 1.00 89.00 92 GLU A CA 1
ATOM 751 C C . GLU A 1 92 ? -12.194 9.767 1.479 1.00 89.00 92 GLU A C 1
ATOM 753 O O . GLU A 1 92 ? -11.724 9.114 0.543 1.00 89.00 92 GLU A O 1
ATOM 758 N N . PHE A 1 93 ? -13.252 9.352 2.178 1.00 92.25 93 PHE A N 1
ATOM 759 C CA . PHE A 1 93 ? -13.992 8.118 1.946 1.00 92.25 93 PHE A CA 1
ATOM 760 C C . PHE A 1 93 ? -15.371 8.348 1.330 1.00 92.25 93 PHE A C 1
ATOM 762 O O . PHE A 1 93 ? -16.105 7.379 1.153 1.00 92.25 93 PHE A O 1
ATOM 769 N N . ILE A 1 94 ? -15.721 9.579 0.944 1.00 91.00 94 ILE A N 1
ATOM 770 C CA . ILE A 1 94 ? -16.940 9.827 0.165 1.00 91.00 94 ILE A CA 1
ATOM 771 C C . ILE A 1 94 ? -16.907 8.969 -1.108 1.00 91.00 94 ILE A C 1
ATOM 773 O O . ILE A 1 94 ? -15.905 8.918 -1.824 1.00 91.00 94 ILE A O 1
ATOM 777 N N . GLY A 1 95 ? -18.003 8.260 -1.372 1.00 91.50 95 GLY A N 1
ATOM 778 C CA . GLY A 1 95 ? -18.112 7.301 -2.468 1.00 91.50 95 GLY A CA 1
ATOM 779 C C . GLY A 1 95 ? -17.400 5.967 -2.219 1.00 91.50 95 GLY A C 1
ATOM 780 O O . GLY A 1 95 ? -17.329 5.154 -3.137 1.00 91.50 95 GLY A O 1
ATOM 781 N N . GLN A 1 96 ? -16.896 5.708 -1.009 1.00 94.06 96 GLN A N 1
ATOM 782 C CA . GLN A 1 96 ? -16.333 4.420 -0.593 1.00 94.06 96 GLN A CA 1
ATOM 783 C C . GLN A 1 96 ? -17.188 3.761 0.492 1.00 94.06 96 GLN A C 1
ATOM 785 O O . GLN A 1 96 ? -18.035 4.391 1.122 1.00 94.06 96 GLN A O 1
ATOM 790 N N . SER A 1 97 ? -16.963 2.465 0.709 1.00 95.25 97 SER A N 1
ATOM 791 C CA . SER A 1 97 ? -17.694 1.708 1.726 1.00 95.25 97 SER A CA 1
ATOM 792 C C . SER A 1 97 ? -17.274 2.046 3.157 1.00 95.25 97 SER A C 1
ATOM 794 O O . SER A 1 97 ? -16.103 2.334 3.424 1.00 95.25 97 SER A O 1
ATOM 796 N N . GLU A 1 98 ? -18.199 1.865 4.094 1.00 95.00 98 GLU A N 1
ATOM 797 C CA . GLU A 1 98 ? -17.967 1.944 5.536 1.00 95.00 98 GLU A CA 1
ATOM 798 C C . GLU A 1 98 ? -16.843 0.992 5.978 1.00 95.00 98 GLU A C 1
ATOM 800 O O . GLU A 1 98 ? -16.060 1.328 6.862 1.00 95.00 98 GLU A O 1
ATOM 805 N N . LEU A 1 99 ? -16.691 -0.172 5.329 1.00 96.38 99 LEU A N 1
ATOM 806 C CA . LEU A 1 99 ? -15.591 -1.102 5.621 1.00 96.38 99 LEU A CA 1
ATOM 807 C C . LEU A 1 99 ? -14.211 -0.491 5.310 1.00 96.38 99 LEU A C 1
ATOM 809 O O . LEU A 1 99 ? -13.258 -0.685 6.070 1.00 96.38 99 LEU A O 1
ATOM 813 N N . SER A 1 100 ? -14.098 0.264 4.213 1.00 97.12 100 SER A N 1
ATOM 814 C CA . SER A 1 100 ? -12.864 0.970 3.841 1.00 97.12 100 SER A CA 1
ATOM 815 C C . SER A 1 100 ? -12.517 2.055 4.862 1.00 97.12 100 SER A C 1
ATOM 817 O O . SER A 1 100 ? -11.349 2.218 5.224 1.00 97.12 100 SER A O 1
ATOM 819 N N . PHE A 1 101 ? -13.527 2.765 5.368 1.00 96.06 101 PHE A N 1
ATOM 820 C CA . PHE A 1 101 ? -13.334 3.770 6.410 1.00 96.06 101 PHE A CA 1
ATOM 821 C C . PHE A 1 101 ? -12.990 3.140 7.761 1.00 96.06 101 PHE A C 1
ATOM 823 O O . PHE A 1 101 ? -12.057 3.585 8.429 1.00 96.06 101 PHE A O 1
ATOM 830 N N . TYR A 1 102 ? -13.642 2.032 8.121 1.00 97.06 102 TYR A N 1
ATOM 831 C CA . TYR A 1 102 ? -13.309 1.262 9.316 1.00 97.06 102 TYR A CA 1
ATOM 832 C C . TYR A 1 102 ? -11.843 0.813 9.327 1.00 97.06 102 TYR A C 1
ATOM 834 O O . TYR A 1 102 ? -11.148 0.955 10.335 1.00 97.06 102 TYR A O 1
ATOM 842 N N . HIS A 1 103 ? -11.333 0.349 8.184 1.00 97.94 103 HIS A N 1
ATOM 843 C CA . HIS A 1 103 ? -9.913 0.053 8.015 1.00 97.94 103 HIS A CA 1
ATOM 844 C C . HIS A 1 103 ? -9.020 1.257 8.381 1.00 97.94 103 HIS A C 1
ATOM 846 O O . HIS A 1 103 ? -8.051 1.108 9.131 1.00 97.94 103 HIS A O 1
ATOM 852 N N . ALA A 1 104 ? -9.351 2.459 7.903 1.00 97.06 104 ALA A N 1
ATOM 853 C CA . ALA A 1 104 ? -8.597 3.667 8.228 1.00 97.06 104 ALA A CA 1
ATOM 854 C C . ALA A 1 104 ? -8.717 4.075 9.702 1.00 97.06 104 ALA A C 1
ATOM 856 O O . ALA A 1 104 ? -7.713 4.456 10.307 1.00 97.06 104 ALA A O 1
ATOM 857 N N . ILE A 1 105 ? -9.897 3.923 10.308 1.00 96.81 105 ILE A N 1
ATOM 858 C CA . ILE A 1 105 ? -10.110 4.137 11.745 1.00 96.81 105 ILE A CA 1
ATOM 859 C C . ILE A 1 105 ? -9.154 3.262 12.562 1.00 96.81 105 ILE A C 1
ATOM 861 O O . ILE A 1 105 ? -8.482 3.771 13.460 1.00 96.81 105 ILE A O 1
ATOM 865 N N . LEU A 1 106 ? -9.020 1.973 12.235 1.00 98.00 106 LEU A N 1
ATOM 866 C CA . LEU A 1 106 ? -8.099 1.075 12.943 1.00 98.00 106 LEU A CA 1
ATOM 867 C C . LEU A 1 106 ? -6.640 1.554 12.852 1.00 98.00 106 LEU A C 1
ATOM 869 O O . LEU A 1 106 ? -5.932 1.543 13.861 1.00 98.00 106 LEU A O 1
ATOM 873 N N . ILE A 1 107 ? -6.203 2.053 11.690 1.00 97.50 107 ILE A N 1
ATOM 874 C CA . ILE A 1 107 ? -4.868 2.657 11.524 1.00 97.50 107 ILE A CA 1
ATOM 875 C C . ILE A 1 107 ? -4.719 3.901 12.409 1.00 97.50 107 ILE A C 1
ATOM 877 O O . ILE A 1 107 ? -3.704 4.057 13.094 1.00 97.50 107 ILE A O 1
ATOM 881 N N . VAL A 1 108 ? -5.723 4.785 12.440 1.00 95.25 108 VAL A N 1
ATOM 882 C CA . VAL A 1 108 ? -5.714 5.980 13.300 1.00 95.25 108 VAL A CA 1
ATOM 883 C C . VAL A 1 108 ? -5.583 5.590 14.773 1.00 95.25 108 VAL A C 1
ATOM 885 O O . VAL A 1 108 ? -4.750 6.158 15.485 1.00 95.25 108 VAL A O 1
ATOM 888 N N . LEU A 1 109 ? -6.353 4.602 15.229 1.00 95.50 109 LEU A N 1
ATOM 889 C CA . LEU A 1 109 ? -6.303 4.109 16.605 1.00 95.50 109 LEU A CA 1
ATOM 890 C C . LEU A 1 109 ? -4.933 3.503 16.948 1.00 95.50 109 LEU A C 1
ATOM 892 O O . LEU A 1 109 ? -4.379 3.809 18.008 1.00 95.50 109 LEU A O 1
ATOM 896 N N . LEU A 1 110 ? -4.333 2.733 16.035 1.00 95.12 110 LEU A N 1
ATOM 897 C CA . LEU A 1 110 ? -2.991 2.164 16.207 1.00 95.12 110 LEU A CA 1
ATOM 898 C C . LEU A 1 110 ? -1.905 3.240 16.288 1.00 95.12 110 LEU A C 1
ATOM 900 O O . LEU A 1 110 ? -1.068 3.208 17.196 1.00 95.12 110 LEU A O 1
ATOM 904 N N . ARG A 1 111 ? -1.951 4.251 15.413 1.00 92.06 111 ARG A N 1
ATOM 905 C CA . ARG A 1 111 ? -1.021 5.396 15.445 1.00 92.06 111 ARG A CA 1
ATOM 906 C C . ARG A 1 111 ? -1.162 6.224 16.720 1.00 92.06 111 ARG A C 1
ATOM 908 O O . ARG A 1 111 ? -0.176 6.773 17.211 1.00 92.06 111 ARG A O 1
ATOM 915 N N . ARG A 1 112 ? -2.369 6.277 17.289 1.00 91.00 112 ARG A N 1
ATOM 916 C CA . ARG A 1 112 ? -2.660 6.906 18.586 1.00 91.00 112 ARG A CA 1
ATOM 917 C C . ARG A 1 112 ? -2.423 5.978 19.785 1.00 91.00 112 ARG A C 1
ATOM 919 O O . ARG A 1 112 ? -2.655 6.397 20.915 1.00 91.00 112 ARG A O 1
ATOM 926 N N . ARG A 1 113 ? -1.910 4.760 19.556 1.00 90.50 113 ARG A N 1
ATOM 927 C CA . ARG A 1 113 ? -1.583 3.749 20.578 1.00 90.50 113 ARG A CA 1
ATOM 928 C C . ARG A 1 113 ? -2.777 3.375 21.465 1.00 90.50 113 ARG A C 1
ATOM 930 O O . ARG A 1 113 ? -2.595 3.099 22.647 1.00 90.50 113 ARG A O 1
ATOM 937 N N . PHE A 1 114 ? -3.985 3.368 20.907 1.00 92.88 114 PHE A N 1
ATOM 938 C CA . PHE A 1 114 ? -5.177 2.921 21.619 1.00 92.88 114 PHE A CA 1
ATOM 939 C C . PHE A 1 114 ? -5.266 1.394 21.601 1.00 92.88 114 PHE A C 1
ATOM 941 O O . PHE A 1 114 ? -5.424 0.814 20.524 1.00 92.88 114 PHE A O 1
ATOM 948 N N . GLN A 1 115 ? -5.151 0.760 22.775 1.00 92.69 115 GLN A N 1
ATOM 949 C CA . GLN A 1 115 ? -5.224 -0.696 22.956 1.00 92.69 115 GLN A CA 1
ATOM 950 C C . GLN A 1 115 ? -4.483 -1.473 21.848 1.00 92.69 115 GLN A C 1
ATOM 952 O O . GLN A 1 115 ? -5.103 -2.275 21.145 1.00 92.69 115 GLN A O 1
ATOM 957 N N . PRO A 1 116 ? -3.185 -1.196 21.620 1.00 92.69 116 PRO A N 1
ATOM 958 C CA . PRO A 1 116 ? -2.499 -1.554 20.382 1.00 92.69 116 PRO A CA 1
ATOM 959 C C . PRO A 1 116 ? -2.564 -3.048 20.062 1.00 92.69 116 PRO A C 1
ATOM 961 O O . PRO A 1 116 ? -2.756 -3.405 18.905 1.00 92.69 116 PRO A O 1
ATOM 964 N N . GLU A 1 117 ? -2.481 -3.922 21.066 1.00 94.56 117 GLU A N 1
ATOM 965 C CA . GLU A 1 117 ? -2.576 -5.369 20.874 1.00 94.56 117 GLU A CA 1
ATOM 966 C C . GLU A 1 117 ? -3.960 -5.783 20.354 1.00 94.56 117 GLU A C 1
ATOM 968 O O . GLU A 1 117 ? -4.055 -6.532 19.384 1.00 94.56 117 GLU A O 1
ATOM 973 N N . LYS A 1 118 ? -5.039 -5.267 20.958 1.00 95.19 118 LYS A N 1
ATOM 974 C CA . LYS A 1 118 ? -6.420 -5.587 20.559 1.00 95.19 118 LYS A CA 1
ATOM 975 C C . LYS A 1 118 ? -6.767 -4.972 19.209 1.00 95.19 118 LYS A C 1
ATOM 977 O O . LYS A 1 118 ? -7.283 -5.657 18.335 1.00 95.19 118 LYS A O 1
ATOM 982 N N . THR A 1 119 ? -6.442 -3.696 19.016 1.00 96.62 119 THR A N 1
ATOM 983 C CA . THR A 1 119 ? -6.709 -2.991 17.758 1.00 96.62 119 THR A CA 1
ATOM 984 C C . THR A 1 119 ? -5.958 -3.651 16.599 1.00 96.62 119 THR A C 1
ATOM 986 O O . THR A 1 119 ? -6.522 -3.816 15.519 1.00 96.62 119 THR A O 1
ATOM 989 N N . PHE A 1 120 ? -4.718 -4.105 16.821 1.00 98.00 120 PHE A N 1
ATOM 990 C CA . PHE A 1 120 ? -3.944 -4.798 15.793 1.00 98.00 120 PHE A CA 1
ATOM 991 C C . PHE A 1 120 ? -4.478 -6.205 15.498 1.00 98.00 120 PHE A C 1
ATOM 993 O O . PHE A 1 120 ? -4.470 -6.626 14.341 1.00 98.00 120 PHE A O 1
ATOM 1000 N N . GLN A 1 121 ? -4.993 -6.924 16.502 1.00 97.50 121 GLN A N 1
ATOM 1001 C CA . GLN A 1 121 ? -5.702 -8.190 16.279 1.00 97.50 121 GLN A CA 1
ATOM 1002 C C . GLN A 1 121 ? -6.924 -7.987 15.378 1.00 97.50 121 GLN A C 1
ATOM 1004 O O . GLN A 1 121 ? -7.080 -8.711 14.395 1.00 97.50 121 GLN A O 1
ATOM 1009 N N . THR A 1 122 ? -7.739 -6.965 15.651 1.00 97.06 122 THR A N 1
ATOM 1010 C CA . THR A 1 122 ? -8.894 -6.614 14.813 1.00 97.06 122 THR A CA 1
ATOM 1011 C C . THR A 1 122 ? -8.473 -6.225 13.397 1.00 97.06 122 THR A C 1
ATOM 1013 O O . THR A 1 122 ? -9.049 -6.711 12.426 1.00 97.06 122 THR A O 1
ATOM 1016 N N . PHE A 1 123 ? -7.424 -5.411 13.262 1.00 98.19 123 PHE A N 1
ATOM 1017 C CA . PHE A 1 123 ? -6.859 -5.023 11.969 1.00 98.19 123 PHE A CA 1
ATOM 1018 C C . PHE A 1 123 ? -6.365 -6.230 11.162 1.00 98.19 123 PHE A C 1
ATOM 1020 O O . PHE A 1 123 ? -6.672 -6.366 9.978 1.00 98.19 123 PHE A O 1
ATOM 1027 N N . THR A 1 124 ? -5.651 -7.145 11.817 1.00 98.06 124 THR A N 1
ATOM 1028 C CA . THR A 1 124 ? -5.161 -8.383 11.204 1.00 98.06 124 THR A CA 1
ATOM 1029 C C . THR A 1 124 ? -6.319 -9.270 10.762 1.00 98.06 124 THR A C 1
ATOM 1031 O O . THR A 1 124 ? -6.303 -9.775 9.642 1.00 98.06 124 THR A O 1
ATOM 1034 N N . HIS A 1 125 ? -7.344 -9.429 11.602 1.00 96.81 125 HIS A N 1
ATOM 1035 C CA . HIS A 1 125 ? -8.530 -10.216 11.273 1.00 96.81 125 HIS A CA 1
ATOM 1036 C C . HIS A 1 125 ? -9.297 -9.637 10.077 1.00 96.81 125 HIS A C 1
ATOM 1038 O O . HIS A 1 125 ? -9.683 -10.377 9.169 1.00 96.81 125 HIS A O 1
ATOM 1044 N N . LEU A 1 126 ? -9.468 -8.313 10.038 1.00 97.50 126 LEU A N 1
ATOM 1045 C CA . LEU A 1 126 ? -10.095 -7.615 8.920 1.00 97.50 126 LEU A CA 1
ATOM 1046 C C . LEU A 1 126 ? -9.354 -7.908 7.608 1.00 97.50 126 LEU A C 1
ATOM 1048 O O . LEU A 1 126 ? -9.969 -8.336 6.635 1.00 97.50 126 LEU A O 1
ATOM 1052 N N . TRP A 1 127 ? -8.028 -7.759 7.595 1.00 98.06 127 TRP A N 1
ATOM 1053 C CA . TRP A 1 127 ? -7.223 -8.055 6.410 1.00 98.06 127 TRP A CA 1
ATOM 1054 C C . TRP A 1 127 ? -7.260 -9.532 6.027 1.00 98.06 127 TRP A C 1
ATOM 1056 O O . TRP A 1 127 ? -7.479 -9.840 4.862 1.00 98.06 127 TRP A O 1
ATOM 1066 N N . GLN A 1 128 ? -7.112 -10.456 6.976 1.00 94.62 128 GLN A N 1
ATOM 1067 C CA . GLN A 1 128 ? -7.140 -11.896 6.693 1.00 94.62 128 GLN A CA 1
ATOM 1068 C C . GLN A 1 128 ? -8.468 -12.363 6.094 1.00 94.62 128 GLN A C 1
ATOM 1070 O O . GLN A 1 128 ? -8.476 -13.275 5.273 1.00 94.62 128 GLN A O 1
ATOM 1075 N N . THR A 1 129 ? -9.582 -11.750 6.495 1.00 95.31 129 THR A N 1
ATOM 1076 C CA . THR A 1 129 ? -10.912 -12.138 6.013 1.00 95.31 129 THR A CA 1
ATOM 1077 C C . THR A 1 129 ? -11.337 -11.382 4.756 1.00 95.31 129 THR A C 1
ATOM 1079 O O . THR A 1 129 ? -12.097 -11.928 3.964 1.00 95.31 129 THR A O 1
ATOM 1082 N N . GLN A 1 130 ? -10.852 -10.152 4.551 1.00 97.62 130 GLN A N 1
ATOM 1083 C CA . GLN A 1 130 ? -11.319 -9.249 3.489 1.00 97.62 130 GLN A CA 1
ATOM 1084 C C . GLN A 1 130 ? -10.202 -8.773 2.548 1.00 97.62 130 GLN A C 1
ATOM 1086 O O . GLN A 1 130 ? -10.338 -7.715 1.938 1.00 97.62 130 GLN A O 1
ATOM 1091 N N . THR A 1 131 ? -9.102 -9.529 2.418 1.00 96.75 131 THR A N 1
ATOM 1092 C CA . THR A 1 131 ? -7.921 -9.125 1.623 1.00 96.75 131 THR A CA 1
ATOM 1093 C C . THR A 1 131 ? -8.301 -8.658 0.219 1.00 96.75 131 THR A C 1
ATOM 1095 O O . THR A 1 131 ? -7.920 -7.557 -0.166 1.00 96.75 131 THR A O 1
ATOM 1098 N N . ASP A 1 132 ? -9.053 -9.461 -0.540 1.00 96.12 132 ASP A N 1
ATOM 1099 C CA . ASP A 1 132 ? -9.390 -9.118 -1.926 1.00 96.12 132 ASP A CA 1
ATOM 1100 C C . ASP A 1 132 ? -10.224 -7.842 -2.008 1.00 96.12 132 ASP A C 1
ATOM 1102 O O . ASP A 1 132 ? -9.845 -6.908 -2.708 1.00 96.12 132 ASP A O 1
ATOM 1106 N N . TYR A 1 133 ? -11.278 -7.748 -1.194 1.00 97.62 133 TYR A N 1
ATOM 1107 C CA . TYR A 1 133 ? -12.119 -6.558 -1.139 1.00 97.62 133 TYR A CA 1
ATOM 1108 C C . TYR A 1 133 ? -11.310 -5.294 -0.819 1.00 97.62 133 TYR A C 1
ATOM 1110 O O . TYR A 1 133 ? -11.448 -4.280 -1.502 1.00 97.62 133 TYR A O 1
ATOM 1118 N N . LEU A 1 134 ? -10.452 -5.338 0.204 1.00 98.19 134 LEU A N 1
ATOM 1119 C CA . LEU A 1 134 ? -9.634 -4.187 0.592 1.00 98.19 134 LEU A CA 1
ATOM 1120 C C . LEU A 1 134 ? -8.631 -3.819 -0.503 1.00 98.19 134 LEU A C 1
ATOM 1122 O O . LEU A 1 134 ? -8.435 -2.638 -0.778 1.00 98.19 134 LEU A O 1
ATOM 1126 N N . MET A 1 135 ? -8.021 -4.807 -1.159 1.00 96.62 135 MET A N 1
ATOM 1127 C CA . MET A 1 135 ? -7.077 -4.560 -2.249 1.00 96.62 135 MET A CA 1
ATOM 1128 C C . MET A 1 135 ? -7.729 -3.931 -3.478 1.00 96.62 135 MET A C 1
ATOM 1130 O O . MET A 1 135 ? -7.076 -3.130 -4.151 1.00 96.62 135 MET A O 1
ATOM 1134 N N . ASP A 1 136 ? -8.991 -4.258 -3.743 1.00 95.44 136 ASP A N 1
ATOM 1135 C CA . ASP A 1 136 ? -9.727 -3.744 -4.896 1.00 95.44 136 ASP A CA 1
ATOM 1136 C C . ASP A 1 136 ? -10.313 -2.347 -4.624 1.00 95.44 136 ASP A C 1
ATOM 1138 O O . ASP A 1 136 ? -10.393 -1.525 -5.535 1.00 95.44 136 ASP A O 1
ATOM 1142 N N . ASN A 1 137 ? -10.661 -2.038 -3.368 1.00 96.19 137 ASN A N 1
ATOM 1143 C CA . ASN A 1 137 ? -11.379 -0.807 -3.014 1.00 96.19 137 ASN A CA 1
ATOM 1144 C C . ASN A 1 137 ? -10.515 0.283 -2.359 1.00 96.19 137 ASN A C 1
ATOM 1146 O O . ASN A 1 137 ? -10.889 1.453 -2.391 1.00 96.19 137 ASN A O 1
ATOM 1150 N N . LEU A 1 138 ? -9.366 -0.049 -1.760 1.00 96.81 138 LEU A N 1
ATOM 1151 C CA . LEU A 1 138 ? -8.490 0.956 -1.147 1.00 96.81 138 LEU A CA 1
ATOM 1152 C C . LEU A 1 138 ? -7.583 1.633 -2.182 1.00 96.81 138 LEU A C 1
ATOM 1154 O O . LEU A 1 138 ? -7.155 1.037 -3.173 1.00 96.81 138 LEU A O 1
ATOM 1158 N N . SER A 1 139 ? -7.214 2.888 -1.922 1.00 94.00 139 SER A N 1
ATOM 1159 C CA . SER A 1 139 ? -6.157 3.571 -2.675 1.00 94.00 139 SER A CA 1
ATOM 1160 C C . SER A 1 139 ? -4.772 3.004 -2.329 1.00 94.00 139 SER A C 1
ATOM 1162 O O . SER A 1 139 ? -4.559 2.468 -1.238 1.00 94.00 139 SER A O 1
ATOM 1164 N N . LEU A 1 140 ? -3.782 3.189 -3.215 1.00 94.00 140 LEU A N 1
ATOM 1165 C CA . LEU A 1 140 ? -2.391 2.791 -2.936 1.00 94.00 140 LEU A CA 1
ATOM 1166 C C . LEU A 1 140 ? -1.831 3.456 -1.668 1.00 94.00 140 LEU A C 1
ATOM 1168 O O . LEU A 1 140 ? -1.033 2.844 -0.963 1.00 94.00 140 LEU A O 1
ATOM 1172 N N . ARG A 1 141 ? -2.283 4.672 -1.328 1.00 94.81 141 ARG A N 1
ATOM 1173 C CA . ARG A 1 141 ? -1.906 5.353 -0.079 1.00 94.81 141 ARG A CA 1
ATOM 1174 C C . ARG A 1 141 ? -2.409 4.599 1.156 1.00 94.81 141 ARG A C 1
ATOM 1176 O O . ARG A 1 141 ? -1.663 4.451 2.127 1.00 94.81 141 ARG A O 1
ATOM 1183 N N . TRP A 1 142 ? -3.651 4.119 1.131 1.00 97.19 142 TRP A N 1
ATOM 1184 C CA . TRP A 1 142 ? -4.215 3.340 2.235 1.00 97.19 142 TRP A CA 1
ATOM 1185 C C . TRP A 1 142 ? -3.613 1.940 2.327 1.00 97.19 142 TRP A C 1
ATOM 1187 O O . TRP A 1 142 ? -3.355 1.476 3.435 1.00 97.19 142 TRP A O 1
ATOM 1197 N N . ILE A 1 143 ? -3.295 1.311 1.192 1.00 97.94 143 ILE A N 1
ATOM 1198 C CA . ILE A 1 143 ? -2.562 0.036 1.165 1.00 97.94 143 ILE A CA 1
ATOM 1199 C C . ILE A 1 143 ? -1.148 0.210 1.740 1.00 97.94 143 ILE A C 1
ATOM 1201 O O . ILE A 1 143 ? -0.725 -0.593 2.569 1.00 97.94 143 ILE A O 1
ATOM 1205 N N . ALA A 1 144 ? -0.431 1.279 1.376 1.00 97.25 144 ALA A N 1
ATOM 1206 C CA . ALA A 1 144 ? 0.870 1.595 1.970 1.00 97.25 144 ALA A CA 1
ATOM 1207 C C . ALA A 1 144 ? 0.760 1.796 3.490 1.00 97.25 144 ALA A C 1
ATOM 1209 O O . ALA A 1 144 ? 1.524 1.206 4.246 1.00 97.25 144 ALA A O 1
ATOM 1210 N N . SER A 1 145 ? -0.260 2.533 3.945 1.00 97.62 145 SER A N 1
ATOM 1211 C CA . SER A 1 145 ? -0.515 2.741 5.379 1.00 97.62 145 SER A CA 1
ATOM 1212 C C . SER A 1 145 ? -0.811 1.427 6.117 1.00 97.62 145 SER A C 1
ATOM 1214 O O . SER A 1 145 ? -0.408 1.251 7.269 1.00 97.62 145 SER A O 1
ATOM 1216 N N . ALA A 1 146 ? -1.486 0.481 5.460 1.00 98.50 146 ALA A N 1
ATOM 1217 C CA . ALA A 1 146 ? -1.704 -0.854 6.001 1.00 98.50 146 ALA A CA 1
ATOM 1218 C C . ALA A 1 146 ? -0.403 -1.661 6.096 1.00 98.50 146 ALA A C 1
ATOM 1220 O O . ALA A 1 146 ? -0.158 -2.318 7.107 1.00 98.50 146 ALA A O 1
ATOM 1221 N N . CYS A 1 147 ? 0.454 -1.573 5.075 1.00 98.56 147 CYS A N 1
ATOM 1222 C CA . CYS A 1 147 ? 1.771 -2.205 5.073 1.00 98.56 147 CYS A CA 1
ATOM 1223 C C . CYS A 1 147 ? 2.642 -1.669 6.214 1.00 98.56 147 CYS A C 1
ATOM 1225 O O . CYS A 1 147 ? 3.158 -2.474 6.985 1.00 98.56 147 CYS A O 1
ATOM 1227 N N . ASP A 1 148 ? 2.731 -0.345 6.384 1.00 98.56 148 ASP A N 1
ATOM 1228 C CA . ASP A 1 148 ? 3.438 0.288 7.509 1.00 98.56 148 ASP A CA 1
ATOM 1229 C C . ASP A 1 148 ? 2.890 -0.197 8.858 1.00 98.56 148 ASP A C 1
ATOM 1231 O O . ASP A 1 148 ? 3.647 -0.533 9.766 1.00 98.56 148 ASP A O 1
ATOM 1235 N N . THR A 1 149 ? 1.567 -0.338 8.969 1.00 98.50 149 THR A N 1
ATOM 1236 C CA . THR A 1 149 ? 0.923 -0.864 10.179 1.00 98.50 149 THR A CA 1
ATOM 1237 C C . THR A 1 149 ? 1.351 -2.309 10.474 1.00 98.50 149 THR A C 1
ATOM 1239 O O . THR A 1 149 ? 1.721 -2.630 11.600 1.00 98.50 149 THR A O 1
ATOM 1242 N N . PHE A 1 150 ? 1.368 -3.205 9.486 1.00 98.62 150 PHE A N 1
ATOM 1243 C CA . PHE A 1 150 ? 1.900 -4.558 9.693 1.00 98.62 150 PHE A CA 1
ATOM 1244 C C . PHE A 1 150 ? 3.407 -4.558 9.988 1.00 98.62 150 PHE A C 1
ATOM 1246 O O . PHE A 1 150 ? 3.862 -5.333 10.826 1.00 98.62 150 PHE A O 1
ATOM 1253 N N . ILE A 1 151 ? 4.192 -3.693 9.345 1.00 98.50 151 ILE A N 1
ATOM 1254 C CA . ILE A 1 151 ? 5.634 -3.571 9.605 1.00 98.50 151 ILE A CA 1
ATOM 1255 C C . ILE A 1 151 ? 5.883 -3.170 11.065 1.00 98.50 151 ILE A C 1
ATOM 1257 O O . ILE A 1 151 ? 6.736 -3.762 11.732 1.00 98.50 151 ILE A O 1
ATOM 1261 N N . ASP A 1 152 ? 5.111 -2.229 11.595 1.00 97.69 152 ASP A N 1
ATOM 1262 C CA . ASP A 1 152 ? 5.266 -1.753 12.967 1.00 97.69 152 ASP A CA 1
ATOM 1263 C C . ASP A 1 152 ? 4.832 -2.799 14.004 1.00 97.69 152 ASP A C 1
ATOM 1265 O O . ASP A 1 152 ? 5.521 -2.993 15.011 1.00 97.69 152 ASP A O 1
ATOM 1269 N N . PHE A 1 153 ? 3.719 -3.498 13.763 1.00 97.56 153 PHE A N 1
ATOM 1270 C CA . PHE A 1 153 ? 3.031 -4.271 14.804 1.00 97.56 153 PHE A CA 1
ATOM 1271 C C . PHE A 1 153 ? 3.082 -5.798 14.643 1.00 97.56 153 PHE A C 1
ATOM 1273 O O . PHE A 1 153 ? 2.982 -6.502 15.648 1.00 97.56 153 PHE A O 1
ATOM 1280 N N . ASP A 1 154 ? 3.257 -6.339 13.434 1.00 97.56 154 ASP A N 1
ATOM 1281 C CA . ASP A 1 154 ? 3.242 -7.792 13.235 1.00 97.56 154 ASP A CA 1
ATOM 1282 C C . ASP A 1 154 ? 4.456 -8.457 13.906 1.00 97.56 154 ASP A C 1
ATOM 1284 O O . ASP A 1 154 ? 5.554 -7.908 13.858 1.00 97.56 154 ASP 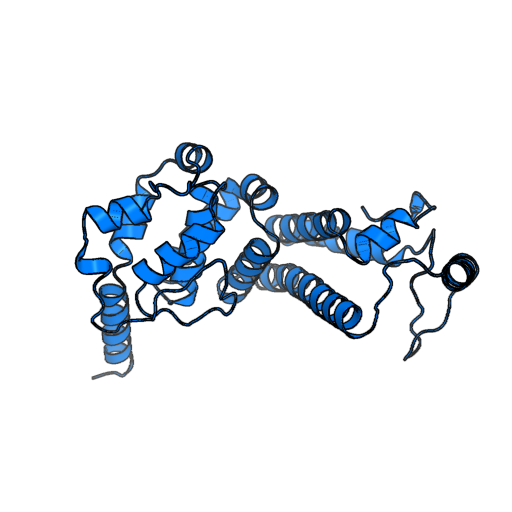A O 1
ATOM 1288 N N . PRO A 1 155 ? 4.339 -9.623 14.555 1.00 96.56 155 PRO A N 1
ATOM 1289 C CA . PRO A 1 155 ? 5.503 -10.276 15.149 1.00 96.56 155 PRO A CA 1
ATOM 1290 C C . PRO A 1 155 ? 6.411 -10.971 14.120 1.00 96.56 155 PRO A C 1
ATOM 1292 O O . PRO A 1 155 ? 7.565 -11.251 14.438 1.00 96.56 155 PRO A O 1
ATOM 1295 N N . LYS A 1 156 ? 5.925 -11.280 12.909 1.00 97.56 156 LYS A N 1
ATOM 1296 C CA . LYS A 1 156 ? 6.620 -12.133 11.935 1.00 97.56 156 LYS A CA 1
ATOM 1297 C C . LYS A 1 156 ? 7.649 -11.339 11.110 1.00 97.56 156 LYS A C 1
ATOM 1299 O O . LYS A 1 156 ? 7.259 -10.529 10.268 1.00 97.56 156 LYS A O 1
ATOM 1304 N N . PRO A 1 157 ? 8.967 -11.589 11.253 1.00 97.81 157 PRO A N 1
ATOM 1305 C CA . PRO A 1 157 ? 9.991 -10.795 10.564 1.00 97.81 157 PRO A CA 1
ATOM 1306 C C . PRO A 1 157 ? 9.925 -10.885 9.036 1.00 97.81 157 PRO A C 1
ATOM 1308 O O . PRO A 1 157 ? 10.124 -9.884 8.351 1.00 97.81 157 PRO A O 1
ATOM 1311 N N . THR A 1 158 ? 9.603 -12.062 8.491 1.00 97.38 158 THR A N 1
ATOM 1312 C CA . THR A 1 158 ? 9.477 -12.263 7.040 1.00 97.38 158 THR A CA 1
ATOM 1313 C C . THR A 1 158 ? 8.334 -11.443 6.450 1.00 97.38 158 THR A C 1
ATOM 1315 O O . THR A 1 158 ? 8.524 -10.810 5.416 1.00 97.38 158 THR A O 1
ATOM 1318 N N . ARG A 1 159 ? 7.192 -11.342 7.145 1.00 98.00 159 ARG A N 1
ATOM 1319 C CA . ARG A 1 159 ? 6.094 -10.442 6.760 1.00 98.00 159 ARG A CA 1
ATOM 1320 C C . ARG A 1 159 ? 6.564 -8.998 6.665 1.00 98.00 159 ARG A C 1
ATOM 1322 O O . ARG A 1 159 ? 6.336 -8.354 5.646 1.00 98.00 159 ARG A O 1
ATOM 1329 N N . LYS A 1 160 ? 7.253 -8.503 7.698 1.00 98.56 160 LYS A N 1
ATOM 1330 C CA . LYS A 1 160 ? 7.782 -7.131 7.704 1.00 98.56 160 LYS A CA 1
ATOM 1331 C C . LYS A 1 160 ? 8.706 -6.885 6.520 1.00 98.56 160 LYS A C 1
ATOM 1333 O O . LYS A 1 160 ? 8.561 -5.878 5.841 1.00 98.56 160 LYS A O 1
ATOM 1338 N N . ALA A 1 161 ? 9.621 -7.815 6.251 1.00 98.19 161 ALA A N 1
ATOM 1339 C CA . ALA A 1 161 ? 10.561 -7.700 5.142 1.00 98.19 161 ALA A CA 1
ATOM 1340 C C . ALA A 1 161 ? 9.847 -7.674 3.779 1.00 98.19 161 ALA A C 1
ATOM 1342 O O . ALA A 1 161 ? 10.148 -6.821 2.945 1.00 98.19 161 ALA A O 1
ATOM 1343 N N . VAL A 1 162 ? 8.870 -8.559 3.557 1.00 98.50 162 VAL A N 1
ATOM 1344 C CA . VAL A 1 162 ? 8.092 -8.592 2.307 1.00 98.50 162 VAL A CA 1
ATOM 1345 C C . VAL A 1 162 ? 7.279 -7.307 2.138 1.00 98.50 162 VAL A C 1
ATOM 1347 O O . VAL A 1 162 ? 7.331 -6.690 1.079 1.00 98.50 162 VAL A O 1
ATOM 1350 N N . LEU A 1 163 ? 6.587 -6.842 3.180 1.00 98.56 163 LEU A N 1
ATOM 1351 C CA . LEU A 1 163 ? 5.807 -5.602 3.113 1.00 98.56 163 LEU A CA 1
ATOM 1352 C C . LEU A 1 163 ? 6.691 -4.356 2.971 1.00 98.56 163 LEU A C 1
ATOM 1354 O O . LEU A 1 163 ? 6.297 -3.406 2.301 1.00 98.56 163 LEU A O 1
ATOM 1358 N N . LEU A 1 164 ? 7.913 -4.359 3.511 1.00 98.38 164 LEU A N 1
ATOM 1359 C CA . LEU A 1 164 ? 8.853 -3.256 3.315 1.00 98.38 164 LEU A CA 1
ATOM 1360 C C . LEU A 1 164 ? 9.247 -3.095 1.838 1.00 98.38 164 LEU A C 1
ATOM 1362 O O . LEU A 1 164 ? 9.447 -1.969 1.396 1.00 98.38 164 LEU A O 1
ATOM 1366 N N . ASN A 1 165 ? 9.270 -4.178 1.047 1.00 97.81 165 ASN A N 1
ATOM 1367 C CA . ASN A 1 165 ? 9.487 -4.076 -0.403 1.00 97.81 165 ASN A CA 1
ATOM 1368 C C . ASN A 1 165 ? 8.384 -3.252 -1.087 1.00 97.81 165 ASN A C 1
ATOM 1370 O O . ASN A 1 165 ? 8.679 -2.491 -2.007 1.00 97.81 165 ASN A O 1
ATOM 1374 N N . ILE A 1 166 ? 7.135 -3.347 -0.613 1.00 98.06 166 ILE A N 1
ATOM 1375 C CA . ILE A 1 166 ? 6.019 -2.527 -1.108 1.00 98.06 166 ILE A CA 1
ATOM 1376 C C . ILE A 1 166 ? 6.290 -1.047 -0.827 1.00 98.06 166 ILE A C 1
ATOM 1378 O O . ILE A 1 166 ? 6.151 -0.206 -1.715 1.00 98.06 166 ILE A O 1
ATOM 1382 N N . ILE A 1 167 ? 6.718 -0.729 0.396 1.00 98.19 167 ILE A N 1
ATOM 1383 C CA . ILE A 1 167 ? 7.025 0.645 0.807 1.00 98.19 167 ILE A CA 1
ATOM 1384 C C . ILE A 1 167 ? 8.200 1.209 0.009 1.00 98.19 167 ILE A C 1
ATOM 1386 O O . ILE A 1 167 ? 8.124 2.338 -0.476 1.00 98.19 167 ILE A O 1
ATOM 1390 N N . THR A 1 168 ? 9.265 0.424 -0.179 1.00 98.00 168 THR A N 1
ATOM 1391 C CA . THR A 1 168 ? 10.401 0.804 -1.025 1.00 98.00 168 THR A CA 1
ATOM 1392 C C . THR A 1 168 ? 9.937 1.110 -2.444 1.00 98.00 168 THR A C 1
ATOM 1394 O O . THR A 1 168 ? 10.233 2.186 -2.951 1.00 98.00 168 THR A O 1
ATOM 1397 N N . LEU A 1 169 ? 9.149 0.223 -3.053 1.00 95.88 169 LEU A N 1
ATOM 1398 C CA . LEU A 1 169 ? 8.635 0.397 -4.408 1.00 95.88 169 LEU A CA 1
ATOM 1399 C C . LEU A 1 169 ? 7.797 1.679 -4.551 1.00 95.88 169 LEU A C 1
ATOM 1401 O O . LEU A 1 169 ? 8.080 2.504 -5.420 1.00 95.88 169 LEU A O 1
ATOM 1405 N N . ILE A 1 170 ? 6.813 1.886 -3.670 1.00 95.62 170 ILE A N 1
ATOM 1406 C CA . ILE A 1 170 ? 5.943 3.072 -3.693 1.00 95.62 170 ILE A CA 1
ATOM 1407 C C . ILE A 1 170 ? 6.755 4.353 -3.485 1.00 95.62 170 ILE A C 1
ATOM 1409 O O . ILE A 1 170 ? 6.572 5.327 -4.215 1.00 95.62 170 ILE A O 1
ATOM 1413 N N . ASN A 1 171 ? 7.660 4.376 -2.505 1.00 96.69 171 ASN A N 1
ATOM 1414 C CA . ASN A 1 171 ? 8.444 5.573 -2.214 1.00 96.69 171 ASN A CA 1
ATOM 1415 C C . ASN A 1 171 ? 9.446 5.890 -3.326 1.00 96.69 171 ASN A C 1
ATOM 1417 O O . ASN A 1 171 ? 9.615 7.062 -3.655 1.00 96.69 171 ASN A O 1
ATOM 1421 N N . THR A 1 172 ? 10.054 4.883 -3.957 1.00 96.44 172 THR A N 1
ATOM 1422 C CA . THR A 1 172 ? 10.906 5.092 -5.133 1.00 96.44 172 THR A CA 1
ATOM 1423 C C . THR A 1 172 ? 10.110 5.708 -6.281 1.00 96.44 172 THR A C 1
ATOM 1425 O O . THR A 1 172 ? 10.558 6.708 -6.837 1.00 96.44 172 THR A O 1
ATOM 1428 N N . VAL A 1 173 ? 8.912 5.191 -6.587 1.00 94.00 173 VAL A N 1
ATOM 1429 C CA . VAL A 1 173 ? 8.027 5.797 -7.598 1.00 94.00 173 VAL A CA 1
ATOM 1430 C C . VAL A 1 173 ? 7.725 7.250 -7.236 1.00 94.00 173 VAL A C 1
ATOM 1432 O O . VAL A 1 173 ? 7.983 8.133 -8.041 1.00 94.00 173 VAL A O 1
ATOM 1435 N N . LYS A 1 174 ? 7.287 7.537 -6.005 1.00 94.50 174 LYS A N 1
ATOM 1436 C CA . LYS A 1 174 ? 6.988 8.912 -5.565 1.00 94.50 174 LYS A CA 1
ATOM 1437 C C . LYS A 1 174 ? 8.167 9.874 -5.722 1.00 94.50 174 LYS A C 1
ATOM 1439 O O . LYS A 1 174 ? 7.955 11.022 -6.103 1.00 94.50 174 LYS A O 1
ATOM 1444 N N . VAL A 1 175 ? 9.388 9.432 -5.416 1.00 96.56 175 VAL A N 1
ATOM 1445 C CA . VAL A 1 175 ? 10.599 10.254 -5.573 1.00 96.56 175 VAL A CA 1
ATOM 1446 C C . VAL A 1 175 ? 10.847 10.563 -7.048 1.00 96.56 175 VAL A C 1
ATOM 1448 O O . VAL A 1 175 ? 11.066 11.724 -7.392 1.00 96.56 175 VAL A O 1
ATOM 1451 N N . TYR A 1 176 ? 10.763 9.557 -7.922 1.00 92.38 176 TYR A N 1
ATOM 1452 C CA . TYR A 1 176 ? 10.969 9.756 -9.356 1.00 92.38 176 TYR A CA 1
ATOM 1453 C C . TYR A 1 176 ? 9.856 10.584 -10.001 1.00 92.38 176 TYR A C 1
ATOM 1455 O O . TYR A 1 176 ? 10.168 11.491 -10.761 1.00 92.38 176 TYR A O 1
ATOM 1463 N N . GLU A 1 177 ? 8.586 10.352 -9.668 1.00 90.88 177 GLU A N 1
ATOM 1464 C CA . GLU A 1 177 ? 7.468 11.156 -10.185 1.00 90.88 177 GLU A CA 1
ATOM 1465 C C . GLU A 1 177 ? 7.570 12.620 -9.715 1.00 90.88 177 GLU A C 1
ATOM 1467 O O . GLU A 1 177 ? 7.374 13.542 -10.503 1.00 90.88 177 GLU A O 1
ATOM 1472 N N . THR A 1 178 ? 7.983 12.861 -8.463 1.00 92.50 178 THR A N 1
ATOM 1473 C CA . THR A 1 178 ? 8.277 14.221 -7.971 1.00 92.50 178 THR A CA 1
ATOM 1474 C C . THR A 1 178 ? 9.406 14.873 -8.771 1.00 92.50 178 THR A C 1
ATOM 1476 O O . THR A 1 178 ? 9.293 16.028 -9.174 1.00 92.50 178 THR A O 1
ATOM 1479 N N . GLN A 1 179 ? 10.499 14.148 -9.031 1.00 93.06 179 GLN A N 1
ATOM 1480 C CA . GLN A 1 179 ? 11.593 14.664 -9.855 1.00 93.06 179 GLN A CA 1
ATOM 1481 C C . GLN A 1 179 ? 11.116 14.985 -11.278 1.00 93.06 179 GLN A C 1
ATOM 1483 O O . GLN A 1 179 ? 11.458 16.040 -11.807 1.00 93.06 179 GLN A O 1
ATOM 1488 N N . GLN A 1 180 ? 10.314 14.104 -11.883 1.00 87.81 180 GLN A N 1
ATOM 1489 C CA . GLN A 1 180 ? 9.753 14.313 -13.218 1.00 87.81 180 GLN A CA 1
ATOM 1490 C C . GLN A 1 180 ? 8.902 15.586 -13.270 1.00 87.81 180 GLN A C 1
ATOM 1492 O O . GLN A 1 180 ? 9.118 16.425 -14.144 1.00 87.81 180 GLN A O 1
ATOM 1497 N N . TYR A 1 181 ? 8.020 15.770 -12.282 1.00 88.81 181 TYR A N 1
ATOM 1498 C CA . TYR A 1 181 ? 7.186 16.964 -12.135 1.00 88.81 181 TYR A CA 1
ATOM 1499 C C . TYR A 1 181 ? 8.005 18.261 -12.019 1.00 88.81 181 TYR A C 1
ATOM 1501 O O . TYR A 1 181 ? 7.614 19.292 -12.558 1.00 88.81 181 TYR A O 1
ATOM 1509 N N . LEU A 1 182 ? 9.157 18.222 -11.341 1.00 89.50 182 LEU A N 1
ATOM 1510 C CA . LEU A 1 182 ? 10.035 19.387 -11.182 1.00 89.50 182 LEU A CA 1
ATOM 1511 C C . LEU A 1 182 ? 10.889 19.686 -12.425 1.00 89.50 182 LEU A C 1
ATOM 1513 O O . LEU A 1 182 ? 11.220 20.845 -12.671 1.00 89.50 182 LEU A O 1
ATOM 1517 N N . CYS A 1 183 ? 11.305 18.659 -13.171 1.00 87.06 183 CYS A N 1
ATOM 1518 C CA . CYS A 1 183 ? 12.332 18.785 -14.209 1.00 87.06 183 CYS A CA 1
ATOM 1519 C C . CYS A 1 183 ? 11.803 18.834 -15.651 1.00 87.06 183 CYS A C 1
ATOM 1521 O O . CYS A 1 183 ? 12.556 19.239 -16.538 1.00 87.06 183 CYS A O 1
ATOM 1523 N N . HIS A 1 184 ? 10.559 18.427 -15.920 1.00 78.31 184 HIS A N 1
ATOM 1524 C CA . HIS A 1 184 ? 10.054 18.273 -17.289 1.00 78.31 184 HIS A CA 1
ATOM 1525 C C . HIS A 1 184 ? 8.734 19.020 -17.521 1.00 78.31 184 HIS A C 1
ATOM 1527 O O . HIS A 1 184 ? 7.811 18.928 -16.721 1.00 78.31 184 HIS A O 1
ATOM 1533 N N . SER A 1 185 ? 8.630 19.739 -18.650 1.00 63.12 185 SER A N 1
ATOM 1534 C CA . SER A 1 185 ? 7.422 20.489 -19.043 1.00 63.12 185 SER A CA 1
ATOM 1535 C C . SER A 1 185 ? 6.609 19.847 -20.176 1.00 63.12 185 SER A C 1
ATOM 1537 O O . SER A 1 185 ? 5.475 20.258 -20.410 1.00 63.12 185 SER A O 1
ATOM 1539 N N . SER A 1 186 ? 7.144 18.839 -20.877 1.00 59.44 186 SER A N 1
ATOM 1540 C CA . SER A 1 186 ? 6.448 18.142 -21.968 1.00 59.44 186 SER A CA 1
A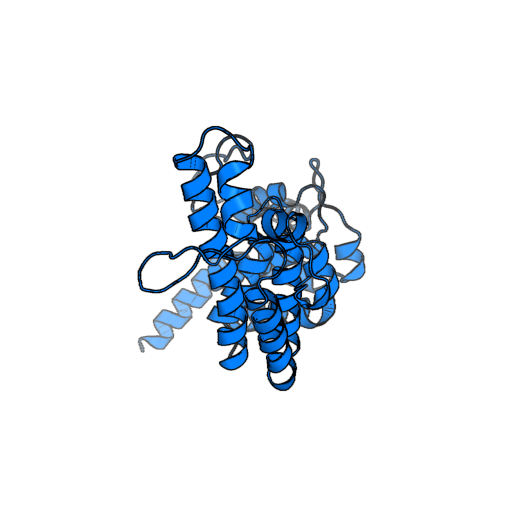TOM 1541 C C . SER A 1 186 ? 6.354 16.640 -21.705 1.00 59.44 186 SER A C 1
ATOM 1543 O O . SER A 1 186 ? 7.375 15.964 -21.599 1.00 59.44 186 SER A O 1
ATOM 1545 N N . ALA A 1 187 ? 5.130 16.112 -21.670 1.00 67.06 187 ALA A N 1
ATOM 1546 C CA . ALA A 1 187 ? 4.836 14.697 -21.426 1.00 67.06 187 ALA A CA 1
ATOM 1547 C C . ALA A 1 187 ? 5.057 13.774 -22.647 1.00 67.06 187 ALA A C 1
ATOM 1549 O O . ALA A 1 187 ? 4.681 12.604 -22.615 1.00 67.06 187 ALA A O 1
ATOM 1550 N N . SER A 1 188 ? 5.622 14.279 -23.748 1.00 81.12 188 SER A N 1
ATOM 1551 C CA . SER A 1 188 ? 5.832 13.494 -24.966 1.00 81.12 188 SER A CA 1
ATOM 1552 C C . SER A 1 188 ? 7.112 12.664 -24.896 1.00 81.12 188 SER A C 1
ATOM 1554 O O . SER A 1 188 ? 8.176 13.176 -24.541 1.00 81.12 188 SER A O 1
ATOM 1556 N N . LEU A 1 189 ? 7.016 11.396 -25.298 1.00 86.38 189 LEU A N 1
ATOM 1557 C CA . LEU A 1 189 ? 8.176 10.525 -25.458 1.00 86.38 189 LEU A CA 1
ATOM 1558 C C . LEU A 1 189 ? 9.083 11.041 -26.580 1.00 86.38 189 LEU A C 1
ATOM 1560 O O . LEU A 1 189 ? 8.628 11.351 -27.676 1.00 86.38 189 LEU A O 1
ATOM 1564 N N . ASP A 1 190 ? 10.379 11.101 -26.295 1.00 91.25 190 ASP A N 1
ATOM 1565 C CA . ASP A 1 190 ? 11.411 11.468 -27.261 1.00 91.25 190 ASP A CA 1
ATOM 1566 C C . ASP A 1 190 ? 11.708 10.263 -28.170 1.00 91.25 190 ASP A C 1
ATOM 1568 O O . ASP A 1 190 ? 12.178 9.216 -27.703 1.00 91.25 190 ASP A O 1
ATOM 1572 N N . GLU A 1 191 ? 11.385 10.387 -29.458 1.00 92.06 191 GLU A N 1
ATOM 1573 C CA . GLU A 1 191 ? 11.501 9.301 -30.437 1.00 92.06 191 GLU A CA 1
ATOM 1574 C C . GLU A 1 191 ? 12.954 8.869 -30.661 1.00 92.06 191 GLU A C 1
ATOM 1576 O O . GLU A 1 191 ? 13.236 7.668 -30.715 1.00 92.06 191 GLU A O 1
ATOM 1581 N N . GLU A 1 192 ? 13.892 9.819 -30.716 1.00 93.44 192 GLU A N 1
ATOM 1582 C CA . GLU A 1 192 ? 15.314 9.525 -30.914 1.00 93.44 192 GLU A CA 1
ATOM 1583 C C . GLU A 1 192 ? 15.877 8.759 -29.714 1.00 93.44 192 GLU A C 1
ATOM 1585 O O . GLU A 1 192 ? 16.522 7.715 -29.872 1.00 93.44 192 GLU A O 1
ATOM 1590 N N . LYS A 1 193 ? 15.577 9.213 -28.490 1.00 93.81 193 LYS A N 1
ATOM 1591 C CA . LYS A 1 193 ? 15.988 8.500 -27.269 1.00 93.81 193 LYS A CA 1
ATOM 1592 C C . LYS A 1 193 ? 15.343 7.122 -27.176 1.00 93.81 193 LYS A C 1
ATOM 1594 O O . LYS A 1 193 ? 16.009 6.165 -26.776 1.00 93.81 193 LYS A O 1
ATOM 1599 N N . SER A 1 194 ? 14.078 7.002 -27.572 1.00 94.69 194 SER A N 1
ATOM 1600 C CA . SER A 1 194 ? 13.370 5.720 -27.593 1.00 94.69 194 SER A CA 1
ATOM 1601 C C . SER A 1 194 ? 14.031 4.738 -28.563 1.00 94.69 194 SER A C 1
ATOM 1603 O O . SER A 1 194 ? 14.299 3.595 -28.189 1.00 94.69 194 SER A O 1
ATOM 1605 N N . ALA A 1 195 ? 14.371 5.179 -29.780 1.00 95.69 195 ALA A N 1
ATOM 1606 C CA . ALA A 1 195 ? 15.061 4.356 -30.774 1.00 95.69 195 ALA A CA 1
ATOM 1607 C C . ALA A 1 195 ? 16.408 3.821 -30.254 1.00 95.69 195 ALA A C 1
ATOM 1609 O O . ALA A 1 195 ? 16.706 2.634 -30.417 1.00 95.69 195 ALA A O 1
ATOM 1610 N N . VAL A 1 196 ? 17.182 4.656 -29.548 1.00 96.31 196 VAL A N 1
ATOM 1611 C CA . VAL A 1 196 ? 18.445 4.240 -28.912 1.00 96.31 196 VAL A CA 1
ATOM 1612 C C . VAL A 1 196 ? 18.220 3.122 -27.887 1.00 96.31 196 VAL A C 1
ATOM 1614 O O . VAL A 1 196 ? 18.955 2.132 -27.902 1.00 96.31 196 VAL A O 1
ATOM 1617 N N . LEU A 1 197 ? 17.204 3.249 -27.025 1.00 96.81 197 LEU A N 1
ATOM 1618 C CA . LEU A 1 197 ? 16.913 2.263 -25.975 1.00 96.81 197 LEU A CA 1
ATOM 1619 C C . LEU A 1 197 ? 16.304 0.954 -26.505 1.00 96.81 197 LEU A C 1
ATOM 1621 O O . LEU A 1 197 ? 16.453 -0.083 -25.860 1.00 96.81 197 LEU A O 1
ATOM 1625 N N . TYR A 1 198 ? 15.657 0.967 -27.675 1.00 96.69 198 TYR A N 1
ATOM 1626 C CA . TYR A 1 198 ? 15.279 -0.269 -28.373 1.00 96.69 198 TYR A CA 1
ATOM 1627 C C . TYR A 1 198 ? 16.510 -0.999 -28.932 1.00 96.69 198 TYR A C 1
ATOM 1629 O O . TYR A 1 198 ? 16.634 -2.223 -28.804 1.00 96.69 198 TYR A O 1
ATOM 1637 N N . ALA A 1 199 ? 17.432 -0.259 -29.555 1.00 95.50 199 ALA A N 1
ATOM 1638 C CA . ALA A 1 199 ? 18.564 -0.839 -30.267 1.00 95.50 199 ALA A CA 1
ATOM 1639 C C . ALA A 1 199 ? 19.608 -1.456 -29.315 1.00 95.50 199 ALA A C 1
ATOM 1641 O O . ALA A 1 199 ? 19.977 -2.631 -29.464 1.00 95.50 199 ALA A O 1
ATOM 1642 N N . HIS A 1 200 ? 20.050 -0.709 -28.298 1.00 93.62 200 HIS A N 1
ATOM 1643 C CA . HIS A 1 200 ? 21.220 -1.063 -27.487 1.00 93.62 200 HIS A CA 1
ATOM 1644 C C . HIS A 1 200 ? 21.011 -0.813 -25.988 1.00 93.62 200 HIS A C 1
ATOM 1646 O O . HIS A 1 200 ? 20.228 0.044 -25.588 1.00 93.62 200 HIS A O 1
ATOM 1652 N N . HIS A 1 201 ? 21.771 -1.526 -25.146 1.00 93.94 201 HIS A N 1
ATOM 1653 C CA . HIS A 1 201 ? 21.899 -1.138 -23.740 1.00 93.94 201 HIS A CA 1
ATOM 1654 C C . HIS A 1 201 ? 22.666 0.178 -23.662 1.00 93.94 201 HIS A C 1
ATOM 1656 O O . HIS A 1 201 ? 23.809 0.271 -24.113 1.00 93.94 201 HIS A O 1
ATOM 1662 N N . LYS A 1 202 ? 22.032 1.194 -23.080 1.00 95.50 202 LYS A N 1
ATOM 1663 C CA . LYS A 1 202 ? 22.661 2.487 -22.841 1.00 95.50 202 LYS A CA 1
ATOM 1664 C C . LYS A 1 202 ? 23.181 2.533 -21.403 1.00 95.50 202 LYS A C 1
ATOM 1666 O O . LYS A 1 202 ? 22.385 2.312 -20.489 1.00 95.50 202 LYS A O 1
ATOM 1671 N N . PRO A 1 203 ? 24.470 2.842 -21.178 1.00 96.50 203 PRO A N 1
ATOM 1672 C CA . PRO A 1 203 ? 24.995 3.021 -19.832 1.00 96.50 203 PRO A CA 1
ATOM 1673 C C . PRO A 1 203 ? 24.240 4.103 -19.054 1.00 96.50 203 PRO A C 1
ATOM 1675 O O . PRO A 1 203 ? 23.911 5.165 -19.591 1.00 96.50 203 PRO A O 1
ATOM 1678 N N . LEU A 1 204 ? 24.003 3.810 -17.783 1.00 94.50 204 LEU A N 1
ATOM 1679 C CA . LEU A 1 204 ? 23.603 4.725 -16.723 1.00 94.50 204 LEU A CA 1
ATOM 1680 C C . LEU A 1 204 ? 24.796 4.870 -15.750 1.00 94.50 204 LEU A C 1
ATOM 1682 O O . LEU A 1 204 ? 25.861 4.282 -15.949 1.00 94.50 204 LEU A O 1
ATOM 1686 N N . TYR A 1 205 ? 24.662 5.690 -14.710 1.00 94.38 205 TYR A N 1
ATOM 1687 C CA . TYR A 1 205 ? 25.699 5.854 -13.693 1.00 94.38 205 TYR A CA 1
ATOM 1688 C C . TYR A 1 205 ? 26.016 4.544 -12.947 1.00 94.38 205 TYR A C 1
ATOM 1690 O O . TYR A 1 205 ? 25.192 3.636 -12.853 1.00 94.38 205 TYR A O 1
ATOM 1698 N N . ALA A 1 206 ? 27.229 4.472 -12.388 1.00 94.88 206 ALA A N 1
ATOM 1699 C CA . ALA A 1 206 ? 27.693 3.379 -11.525 1.00 94.88 206 ALA A CA 1
ATOM 1700 C C . ALA A 1 206 ? 27.577 1.963 -12.134 1.00 94.88 206 ALA A C 1
ATOM 1702 O O . ALA A 1 206 ? 27.317 0.997 -11.423 1.00 94.88 206 ALA A O 1
ATOM 1703 N N . GLY A 1 207 ? 27.772 1.830 -13.450 1.00 94.44 207 GLY A N 1
ATOM 1704 C CA . GLY A 1 207 ? 27.736 0.533 -14.140 1.00 94.44 207 GLY A CA 1
ATOM 1705 C C . GLY A 1 207 ? 26.329 -0.017 -14.393 1.00 94.44 207 GLY A C 1
ATOM 1706 O O . GLY A 1 207 ? 26.198 -1.116 -14.926 1.00 94.44 207 GLY A O 1
ATOM 1707 N N . LEU A 1 208 ? 25.281 0.738 -14.050 1.00 96.19 208 LEU A N 1
ATOM 1708 C CA . LEU A 1 208 ? 23.909 0.410 -14.423 1.00 96.19 208 LEU A CA 1
ATOM 1709 C C . LEU A 1 208 ? 23.672 0.676 -15.914 1.00 96.19 208 LEU A C 1
ATOM 1711 O O . LEU A 1 208 ? 24.457 1.342 -16.591 1.00 96.19 208 LEU A O 1
ATOM 1715 N N . THR A 1 209 ? 22.543 0.193 -16.423 1.00 96.31 209 THR A N 1
ATOM 1716 C CA . THR A 1 209 ? 22.046 0.557 -17.753 1.00 96.31 209 THR A CA 1
ATOM 1717 C C . THR A 1 209 ? 20.612 1.042 -17.652 1.00 96.31 209 THR A C 1
ATOM 1719 O O . THR A 1 209 ? 19.890 0.661 -16.731 1.00 96.31 209 THR A O 1
ATOM 1722 N N . TYR A 1 210 ? 20.210 1.899 -18.585 1.00 95.62 210 TYR A N 1
ATOM 1723 C CA . TYR A 1 210 ? 18.798 2.217 -18.758 1.00 95.62 210 TYR A CA 1
ATOM 1724 C C . TYR A 1 210 ? 18.017 0.956 -19.126 1.00 95.62 210 TYR A C 1
ATOM 1726 O O . TYR A 1 210 ? 18.552 0.054 -19.775 1.00 95.62 210 TYR A O 1
ATOM 1734 N N . PHE A 1 211 ? 16.738 0.942 -18.754 1.00 94.75 211 PHE A N 1
ATOM 1735 C CA . PHE A 1 211 ? 15.816 -0.125 -19.116 1.00 94.75 211 PHE A CA 1
ATOM 1736 C C . PHE A 1 211 ? 15.772 -0.299 -20.636 1.00 94.75 211 PHE A C 1
ATOM 1738 O O . PHE A 1 211 ? 15.554 0.670 -21.374 1.00 94.75 211 PHE A O 1
ATOM 1745 N N . ARG A 1 212 ? 15.988 -1.527 -21.114 1.00 95.44 212 ARG A N 1
ATOM 1746 C CA . ARG A 1 212 ? 15.959 -1.805 -22.550 1.00 95.44 212 ARG A CA 1
ATOM 1747 C C . ARG A 1 212 ? 14.521 -1.878 -23.051 1.00 95.44 212 ARG A C 1
ATOM 1749 O O . ARG A 1 212 ? 13.779 -2.813 -22.746 1.00 95.44 212 ARG A O 1
ATOM 1756 N N . LEU A 1 213 ? 14.127 -0.914 -23.878 1.00 95.75 213 LEU A N 1
ATOM 1757 C CA . LEU A 1 213 ? 12.766 -0.892 -24.404 1.00 95.75 213 LEU A CA 1
ATOM 1758 C C . LEU A 1 213 ? 12.482 -2.145 -25.238 1.00 95.75 213 LEU A C 1
ATOM 1760 O O . LEU A 1 213 ? 13.338 -2.664 -25.960 1.00 95.75 213 LEU A O 1
ATOM 1764 N N . GLY A 1 214 ? 11.255 -2.643 -25.118 1.00 94.06 214 GLY A N 1
ATOM 1765 C CA . GLY A 1 214 ? 10.772 -3.796 -25.861 1.00 94.06 214 GLY A CA 1
ATOM 1766 C C . GLY A 1 214 ? 11.060 -5.167 -25.249 1.00 94.06 214 GLY A C 1
ATOM 1767 O O . GLY A 1 214 ? 10.248 -6.048 -25.490 1.00 94.06 214 GLY A O 1
ATOM 1768 N N . LYS A 1 215 ? 12.160 -5.375 -24.502 1.00 93.88 215 LYS A N 1
ATOM 1769 C CA . LYS A 1 215 ? 12.587 -6.745 -24.123 1.00 93.88 215 LYS A CA 1
ATOM 1770 C C . LYS A 1 215 ? 13.419 -6.912 -22.842 1.00 93.88 215 LYS A C 1
ATOM 1772 O O . LYS A 1 215 ? 14.048 -7.949 -22.656 1.00 93.88 215 LYS A O 1
ATOM 1777 N N . ASP A 1 216 ? 13.539 -5.882 -22.010 1.00 95.25 216 ASP A N 1
ATOM 1778 C CA . ASP A 1 216 ? 14.216 -6.031 -20.716 1.00 95.25 216 ASP A CA 1
ATOM 1779 C C . ASP A 1 216 ? 13.419 -6.977 -19.802 1.00 95.25 216 ASP A C 1
ATOM 1781 O O . ASP A 1 216 ? 12.205 -6.825 -19.658 1.00 95.25 216 ASP A O 1
ATOM 1785 N N . ASP A 1 217 ? 14.097 -7.954 -19.201 1.00 95.31 217 ASP A N 1
ATOM 1786 C CA . ASP A 1 217 ? 13.495 -8.999 -18.369 1.00 95.31 217 ASP A CA 1
ATOM 1787 C C . ASP A 1 217 ? 13.683 -8.758 -16.862 1.00 95.31 217 ASP A C 1
ATOM 1789 O O . ASP A 1 217 ? 13.225 -9.557 -16.039 1.00 95.31 217 ASP A O 1
ATOM 1793 N N . THR A 1 218 ? 14.307 -7.640 -16.466 1.00 95.38 218 THR A N 1
ATOM 1794 C CA . THR A 1 218 ? 14.642 -7.359 -15.063 1.00 95.38 218 THR A CA 1
ATOM 1795 C C . THR A 1 218 ? 13.393 -7.354 -14.180 1.00 95.38 218 THR A C 1
ATOM 1797 O O . THR A 1 218 ? 13.397 -7.935 -13.091 1.00 95.38 218 THR A O 1
ATOM 1800 N N . LEU A 1 219 ? 12.299 -6.748 -14.658 1.00 95.81 219 LEU A N 1
ATOM 1801 C CA . LEU A 1 219 ? 11.024 -6.698 -13.934 1.00 95.81 219 LEU A CA 1
ATOM 1802 C C . LEU A 1 219 ? 10.315 -8.055 -13.893 1.00 95.81 219 LEU A C 1
ATOM 1804 O O . LEU A 1 219 ? 9.719 -8.390 -12.870 1.00 95.81 219 LEU A O 1
ATOM 1808 N N . LYS A 1 220 ? 10.429 -8.865 -14.952 1.00 96.50 220 LYS A N 1
ATOM 1809 C CA . LYS A 1 220 ? 9.895 -10.231 -14.966 1.00 96.50 220 LYS A CA 1
ATOM 1810 C C . LYS A 1 220 ? 10.592 -11.076 -13.905 1.00 96.50 220 LYS A C 1
ATOM 1812 O O . LYS A 1 220 ? 9.931 -11.634 -13.034 1.00 96.50 220 LYS A O 1
ATOM 1817 N N . HIS A 1 221 ? 11.924 -11.096 -13.916 1.00 97.25 221 HIS A N 1
ATOM 1818 C CA . HIS A 1 221 ? 12.708 -11.827 -12.924 1.00 97.25 221 HIS A CA 1
ATOM 1819 C C . HIS A 1 221 ? 12.466 -11.309 -11.498 1.00 97.25 221 HIS A C 1
ATOM 1821 O O . HIS A 1 221 ? 12.485 -12.080 -10.541 1.00 97.25 221 HIS A O 1
ATOM 1827 N N . MET A 1 222 ? 12.236 -10.005 -11.321 1.00 96.69 222 MET A N 1
ATOM 1828 C CA . MET A 1 222 ? 11.844 -9.448 -10.024 1.00 96.69 222 MET A CA 1
ATOM 1829 C C . MET A 1 222 ? 10.488 -9.996 -9.557 1.00 96.69 222 MET A C 1
ATOM 1831 O O . MET A 1 222 ? 10.385 -10.449 -8.419 1.00 96.69 222 MET A O 1
ATOM 1835 N N . ARG A 1 223 ? 9.474 -10.023 -10.430 1.00 96.88 223 ARG A N 1
ATOM 1836 C CA . ARG A 1 223 ? 8.153 -10.588 -10.118 1.00 96.88 223 ARG A CA 1
ATOM 1837 C C . ARG A 1 223 ? 8.212 -12.082 -9.811 1.00 96.88 223 ARG A C 1
ATOM 1839 O O . ARG A 1 223 ? 7.587 -12.517 -8.850 1.00 96.88 223 ARG A O 1
ATOM 1846 N N . GLU A 1 224 ? 8.980 -12.859 -10.569 1.00 97.38 224 GLU A N 1
ATOM 1847 C CA . GLU A 1 224 ? 9.200 -14.287 -10.288 1.00 97.38 224 GLU A CA 1
ATOM 1848 C C . GLU A 1 224 ? 9.819 -14.489 -8.896 1.00 97.38 224 GLU A C 1
ATOM 1850 O O . GLU A 1 224 ? 9.360 -15.318 -8.112 1.00 97.38 224 GLU A O 1
ATOM 1855 N N . ARG A 1 225 ? 10.798 -13.656 -8.519 1.00 97.38 225 ARG A N 1
ATOM 1856 C CA . ARG A 1 225 ? 11.373 -13.685 -7.164 1.00 97.38 225 ARG A CA 1
ATOM 1857 C C . ARG A 1 225 ? 10.362 -13.295 -6.091 1.00 97.38 225 ARG A C 1
ATOM 1859 O O . ARG A 1 225 ? 10.392 -13.884 -5.015 1.00 97.38 225 ARG A O 1
ATOM 1866 N N . TYR A 1 226 ? 9.459 -12.350 -6.361 1.00 97.56 226 TYR A N 1
ATOM 1867 C CA . TYR A 1 226 ? 8.367 -12.046 -5.433 1.00 97.56 226 TYR A CA 1
ATOM 1868 C C . TYR A 1 226 ? 7.476 -13.266 -5.196 1.00 97.56 226 TYR A C 1
ATOM 1870 O O . TYR A 1 226 ? 7.112 -13.529 -4.054 1.00 97.56 226 TYR A O 1
ATOM 1878 N N . GLN A 1 227 ? 7.183 -14.055 -6.234 1.00 97.50 227 GLN A N 1
ATOM 1879 C CA . GLN A 1 227 ? 6.369 -15.266 -6.097 1.00 97.50 227 GLN A CA 1
ATOM 1880 C C . GLN A 1 227 ? 7.011 -16.313 -5.177 1.00 97.50 227 GLN A C 1
ATOM 1882 O O . GLN A 1 227 ? 6.289 -17.051 -4.511 1.00 97.50 227 GLN A O 1
ATOM 1887 N N . HIS A 1 228 ? 8.341 -16.361 -5.059 1.00 97.00 228 HIS A N 1
ATOM 1888 C CA . HIS A 1 228 ? 9.000 -17.286 -4.131 1.00 97.00 228 HIS A CA 1
ATOM 1889 C C . HIS A 1 228 ? 8.623 -17.036 -2.661 1.00 97.00 228 HIS A C 1
ATOM 1891 O O . HIS A 1 228 ? 8.646 -17.971 -1.861 1.00 97.00 228 HIS A O 1
ATOM 1897 N N . PHE A 1 229 ? 8.210 -15.816 -2.297 1.00 97.69 229 PHE A N 1
ATOM 1898 C CA . PHE A 1 229 ? 7.762 -15.516 -0.936 1.00 97.69 229 PHE A CA 1
ATOM 1899 C C . PHE A 1 229 ? 6.439 -16.196 -0.560 1.00 97.69 229 PHE A C 1
ATOM 1901 O O . PHE A 1 229 ? 6.135 -16.271 0.631 1.00 97.69 229 PHE A O 1
ATOM 1908 N N . TYR A 1 230 ? 5.687 -16.766 -1.514 1.00 98.12 230 TYR A N 1
ATOM 1909 C CA . TYR A 1 230 ? 4.476 -17.534 -1.202 1.00 98.12 230 TYR A CA 1
ATOM 1910 C C . TYR A 1 230 ? 4.751 -18.712 -0.265 1.00 98.12 230 TYR A C 1
ATOM 1912 O O . TYR A 1 230 ? 3.888 -19.045 0.543 1.00 98.12 230 TYR A O 1
ATOM 1920 N N . ALA A 1 231 ? 5.942 -19.314 -0.336 1.00 96.94 231 ALA A N 1
ATOM 1921 C CA . ALA A 1 231 ? 6.332 -20.391 0.570 1.00 96.94 231 ALA A CA 1
ATOM 1922 C C . ALA A 1 231 ? 6.434 -19.926 2.037 1.00 96.94 231 ALA A C 1
ATOM 1924 O O . ALA A 1 231 ? 6.203 -20.714 2.950 1.00 96.94 231 ALA A O 1
ATOM 1925 N N . GLU A 1 232 ? 6.739 -18.645 2.262 1.00 96.44 232 GLU A N 1
ATOM 1926 C CA . GLU A 1 232 ? 7.023 -18.080 3.584 1.00 96.44 232 GLU A CA 1
ATOM 1927 C C . GLU A 1 232 ? 5.846 -17.275 4.146 1.00 96.44 232 GLU A C 1
ATOM 1929 O O . GLU A 1 232 ? 5.487 -17.405 5.319 1.00 96.44 232 GLU A O 1
ATOM 1934 N N . ASP A 1 233 ? 5.234 -16.407 3.338 1.00 97.44 233 ASP A N 1
ATOM 1935 C CA . ASP A 1 233 ? 4.087 -15.590 3.733 1.00 97.44 233 ASP A CA 1
ATOM 1936 C C . ASP A 1 233 ? 3.135 -15.333 2.552 1.00 97.44 233 ASP A C 1
ATOM 1938 O O . ASP A 1 233 ? 3.292 -14.345 1.825 1.00 97.44 233 ASP A O 1
ATOM 1942 N N . PRO A 1 234 ? 2.108 -16.184 2.366 1.00 96.94 234 PRO A N 1
ATOM 1943 C CA . PRO A 1 234 ? 1.133 -16.010 1.293 1.00 96.94 234 PRO A CA 1
ATOM 1944 C C . PRO A 1 234 ? 0.372 -14.684 1.349 1.00 96.94 234 PRO A C 1
ATOM 1946 O O . PRO A 1 234 ? 0.068 -14.103 0.306 1.00 96.94 234 PRO A O 1
ATOM 1949 N N . PHE A 1 235 ? 0.082 -14.185 2.553 1.00 96.88 235 PHE A N 1
ATOM 1950 C CA . PHE A 1 235 ? -0.659 -12.942 2.745 1.00 96.88 235 PHE A CA 1
ATOM 1951 C C . PHE A 1 235 ? 0.152 -11.750 2.231 1.00 96.88 235 PHE A C 1
ATOM 1953 O O . PHE A 1 235 ? -0.286 -11.032 1.334 1.00 96.88 235 PHE A O 1
ATOM 1960 N N . SER A 1 236 ? 1.375 -11.573 2.733 1.00 97.88 236 SER A N 1
ATOM 1961 C CA . SER A 1 236 ? 2.228 -10.449 2.330 1.00 97.88 236 SER A CA 1
ATOM 1962 C C . SER A 1 236 ? 2.663 -10.535 0.872 1.00 97.88 236 SER A C 1
ATOM 1964 O O . SER A 1 236 ? 2.770 -9.507 0.207 1.00 97.88 236 SER A O 1
ATOM 1966 N N . THR A 1 237 ? 2.860 -11.750 0.357 1.00 98.19 237 THR A N 1
ATOM 1967 C CA . THR A 1 237 ? 3.186 -11.974 -1.058 1.00 98.19 237 THR A CA 1
ATOM 1968 C C . THR A 1 237 ? 2.029 -11.575 -1.969 1.00 98.19 237 THR A C 1
ATOM 1970 O O . THR A 1 237 ? 2.245 -10.924 -2.989 1.00 98.19 237 THR A O 1
ATOM 1973 N N . THR A 1 238 ? 0.791 -11.891 -1.575 1.00 97.56 238 THR A N 1
ATOM 1974 C CA . THR A 1 238 ? -0.413 -11.473 -2.309 1.00 97.56 238 THR A CA 1
ATOM 1975 C C . THR A 1 238 ? -0.523 -9.953 -2.372 1.00 97.56 238 THR A C 1
ATOM 1977 O O . THR A 1 238 ? -0.748 -9.403 -3.450 1.00 97.56 238 THR A O 1
ATOM 1980 N N . LEU A 1 239 ? -0.305 -9.262 -1.247 1.00 98.00 239 LEU A N 1
ATOM 1981 C CA . LEU A 1 239 ? -0.277 -7.797 -1.207 1.00 98.00 239 LEU A CA 1
ATOM 1982 C C . LEU A 1 239 ? 0.808 -7.234 -2.135 1.00 98.00 239 LEU A C 1
ATOM 1984 O O . LEU A 1 239 ? 0.522 -6.344 -2.933 1.00 98.00 239 LEU A O 1
ATOM 1988 N N . LEU A 1 240 ? 2.027 -7.779 -2.077 1.00 98.25 240 LEU A N 1
ATOM 1989 C CA . LEU A 1 240 ? 3.152 -7.331 -2.899 1.00 98.25 240 LEU A CA 1
ATOM 1990 C C . LEU A 1 240 ? 2.856 -7.455 -4.396 1.00 98.25 240 LEU A C 1
ATOM 1992 O O . LEU A 1 240 ? 3.037 -6.490 -5.137 1.00 98.25 240 LEU A O 1
ATOM 1996 N N . LEU A 1 241 ? 2.359 -8.611 -4.837 1.00 97.44 241 LEU A N 1
ATOM 1997 C CA . LEU A 1 241 ? 2.052 -8.848 -6.246 1.00 97.44 241 LEU A CA 1
ATOM 1998 C C . LEU A 1 241 ? 0.874 -8.002 -6.735 1.00 97.44 241 LEU A C 1
ATOM 2000 O O . LEU A 1 241 ? 0.945 -7.456 -7.833 1.00 97.44 241 LEU A O 1
ATOM 2004 N N . LYS A 1 242 ? -0.177 -7.829 -5.924 1.00 96.38 242 LYS A N 1
ATOM 2005 C CA . LYS A 1 242 ? -1.303 -6.950 -6.274 1.00 96.38 242 LYS A CA 1
ATOM 2006 C C . LYS A 1 242 ? -0.885 -5.475 -6.328 1.00 96.38 242 LYS A C 1
ATOM 2008 O O . LYS A 1 242 ? -1.329 -4.760 -7.221 1.00 96.38 242 LYS A O 1
ATOM 2013 N N . VAL A 1 243 ? -0.016 -5.001 -5.428 1.00 96.94 243 VAL A N 1
ATOM 2014 C CA . VAL A 1 243 ? 0.519 -3.629 -5.517 1.00 96.94 243 VAL A CA 1
ATOM 2015 C C . VAL A 1 243 ? 1.391 -3.461 -6.756 1.00 96.94 243 VAL A C 1
ATOM 2017 O O . VAL A 1 243 ? 1.218 -2.482 -7.478 1.00 96.94 243 VAL A O 1
ATOM 2020 N N . PHE A 1 244 ? 2.284 -4.416 -7.028 1.00 96.25 244 PHE A N 1
ATOM 2021 C CA . PHE A 1 244 ? 3.104 -4.401 -8.238 1.00 96.25 244 PHE A CA 1
ATOM 2022 C C . PHE A 1 244 ? 2.227 -4.332 -9.495 1.00 96.25 244 PHE A C 1
ATOM 2024 O O . PHE A 1 244 ? 2.437 -3.456 -10.330 1.00 96.25 244 PHE A O 1
ATOM 2031 N N . ALA A 1 245 ? 1.173 -5.155 -9.560 1.00 94.44 245 ALA A N 1
ATOM 2032 C CA . ALA A 1 245 ? 0.196 -5.138 -10.643 1.00 94.44 245 ALA A CA 1
ATOM 2033 C C . ALA A 1 245 ? -0.450 -3.754 -10.828 1.00 94.44 245 ALA A C 1
ATOM 2035 O O . ALA A 1 245 ? -0.430 -3.206 -11.928 1.00 94.44 245 ALA A O 1
ATOM 2036 N N . ARG A 1 246 ? -0.939 -3.139 -9.741 1.00 94.06 246 ARG A N 1
ATOM 2037 C CA . ARG A 1 246 ? -1.611 -1.829 -9.790 1.00 94.06 246 ARG A CA 1
ATOM 2038 C C . ARG A 1 246 ? -0.720 -0.695 -10.294 1.00 94.06 246 ARG A C 1
ATOM 2040 O O . ARG A 1 246 ? -1.247 0.266 -10.846 1.00 94.06 246 ARG A O 1
ATOM 2047 N N . LEU A 1 247 ? 0.604 -0.772 -10.142 1.00 92.38 247 LEU A N 1
ATOM 2048 C CA . LEU A 1 247 ? 1.504 0.246 -10.703 1.00 92.38 247 LEU A CA 1
ATOM 2049 C C . LEU A 1 247 ? 1.483 0.271 -12.238 1.00 92.38 247 LEU A C 1
ATOM 2051 O O . LEU A 1 247 ? 1.771 1.318 -12.817 1.00 92.38 247 LEU A O 1
ATOM 2055 N N . HIS A 1 248 ? 1.103 -0.836 -12.887 1.00 90.44 248 HIS A N 1
ATOM 2056 C CA . HIS A 1 248 ? 0.935 -0.932 -14.342 1.00 90.44 248 HIS A CA 1
ATOM 2057 C C . HIS A 1 248 ? -0.392 -0.369 -14.865 1.00 90.44 248 HIS A C 1
ATOM 2059 O O . HIS A 1 248 ? -0.565 -0.291 -16.083 1.00 90.44 248 HIS A O 1
ATOM 2065 N N . ASP A 1 249 ? -1.311 -0.013 -13.966 1.00 88.12 249 ASP A N 1
ATOM 2066 C CA . ASP A 1 249 ? -2.635 0.522 -14.300 1.00 88.12 249 ASP A CA 1
ATOM 2067 C C . ASP A 1 249 ? -2.775 2.001 -13.897 1.00 88.12 249 ASP A C 1
ATOM 2069 O O . ASP A 1 249 ? -3.829 2.611 -14.063 1.00 88.12 249 ASP A O 1
ATOM 2073 N N . GLN A 1 250 ? -1.711 2.595 -13.351 1.00 85.12 250 GLN A N 1
ATOM 2074 C CA . GLN A 1 250 ? -1.629 4.009 -12.978 1.00 85.12 250 GLN A CA 1
ATOM 2075 C C . GLN A 1 250 ? -0.683 4.750 -13.927 1.00 85.12 250 GLN A C 1
ATOM 2077 O O . GLN A 1 250 ? 0.230 4.122 -14.460 1.00 85.12 250 GLN A O 1
ATOM 2082 N N . PRO A 1 251 ? -0.833 6.067 -14.145 1.00 87.00 251 PRO A N 1
ATOM 2083 C CA . PRO A 1 251 ? 0.094 6.841 -14.969 1.00 87.00 251 PRO A CA 1
ATOM 2084 C C . PRO A 1 251 ? 1.462 6.938 -14.275 1.00 87.00 251 PRO A C 1
ATOM 2086 O O . PRO A 1 251 ? 1.733 7.874 -13.534 1.00 87.00 251 PRO A O 1
ATOM 2089 N N . SER A 1 252 ? 2.299 5.923 -14.476 1.00 88.44 252 SER A N 1
ATOM 2090 C CA . SER A 1 252 ? 3.624 5.783 -13.878 1.00 88.44 252 SER A CA 1
ATOM 2091 C C . SER A 1 252 ? 4.626 5.294 -14.916 1.00 88.44 252 SER A C 1
ATOM 2093 O O . SER A 1 252 ? 4.249 4.756 -15.966 1.00 88.44 252 SER A O 1
ATOM 2095 N N . ALA A 1 253 ? 5.916 5.382 -14.586 1.00 90.75 253 ALA A N 1
ATOM 2096 C CA . ALA A 1 253 ? 6.977 4.786 -15.397 1.00 90.75 253 ALA A CA 1
ATOM 2097 C C . ALA A 1 253 ? 6.718 3.304 -15.754 1.00 90.75 253 ALA A C 1
ATOM 2099 O O . ALA A 1 253 ? 7.056 2.871 -16.855 1.00 90.75 253 ALA A O 1
ATOM 2100 N N . PHE A 1 254 ? 6.074 2.530 -14.873 1.00 93.38 254 PHE A N 1
ATOM 2101 C CA . PHE A 1 254 ? 5.748 1.125 -15.135 1.00 93.38 254 PHE A CA 1
ATOM 2102 C C . PHE A 1 254 ? 4.756 0.951 -16.287 1.00 93.38 254 PHE A C 1
ATOM 2104 O O . PHE A 1 254 ? 4.921 0.043 -17.102 1.00 93.38 254 PHE A O 1
ATOM 2111 N N . THR A 1 255 ? 3.743 1.811 -16.369 1.00 92.62 255 THR A N 1
ATOM 2112 C CA . THR A 1 255 ? 2.731 1.785 -17.434 1.00 92.62 255 THR A CA 1
ATOM 2113 C C . THR A 1 255 ? 3.329 2.218 -18.762 1.00 92.62 255 THR A C 1
ATOM 2115 O O . THR A 1 255 ? 3.129 1.545 -19.771 1.00 92.62 255 THR A O 1
ATOM 2118 N N . THR A 1 256 ? 4.150 3.270 -18.755 1.00 91.44 256 THR A N 1
ATOM 2119 C CA . THR A 1 256 ? 4.882 3.722 -19.946 1.00 91.44 256 THR A CA 1
ATOM 2120 C C . THR A 1 256 ? 5.783 2.617 -20.495 1.00 91.44 256 THR A C 1
ATOM 2122 O O . THR A 1 256 ? 5.734 2.298 -21.682 1.00 91.44 256 THR A O 1
ATOM 2125 N N . LEU A 1 257 ? 6.582 1.973 -19.638 1.00 93.56 257 LEU A N 1
ATOM 2126 C CA . LEU A 1 257 ? 7.477 0.896 -20.069 1.00 93.56 257 LEU A CA 1
ATOM 2127 C C . LEU A 1 257 ? 6.718 -0.361 -20.513 1.00 93.56 257 LEU A C 1
ATOM 2129 O O . LEU A 1 257 ? 7.171 -1.027 -21.442 1.00 93.56 257 LEU A O 1
ATOM 2133 N N . LYS A 1 258 ? 5.559 -0.657 -19.909 1.00 94.56 258 LYS A N 1
ATOM 2134 C CA . LYS A 1 258 ? 4.656 -1.732 -20.354 1.00 94.56 258 LYS A CA 1
ATOM 2135 C C . LYS A 1 258 ? 4.120 -1.461 -21.762 1.00 94.56 258 LYS A C 1
ATOM 2137 O O . LYS A 1 258 ? 4.166 -2.351 -22.600 1.00 94.56 258 LYS A O 1
ATOM 2142 N N . GLN A 1 259 ? 3.678 -0.235 -22.054 1.00 93.38 259 GLN A N 1
ATOM 2143 C CA . GLN A 1 259 ? 3.187 0.159 -23.386 1.00 93.38 259 GLN A CA 1
ATOM 2144 C C . GLN A 1 259 ? 4.276 0.108 -24.469 1.00 93.38 259 GLN A C 1
ATOM 2146 O O . GLN A 1 259 ? 3.986 -0.166 -25.630 1.00 93.38 259 GLN A O 1
ATOM 2151 N N . LEU A 1 260 ? 5.531 0.360 -24.093 1.00 94.44 260 LEU A N 1
ATOM 2152 C CA . LEU A 1 260 ? 6.695 0.278 -24.983 1.00 94.44 260 LEU A CA 1
ATOM 2153 C C . LEU A 1 260 ? 7.294 -1.139 -25.064 1.00 94.44 260 LEU A C 1
ATOM 2155 O O . LEU A 1 260 ? 8.313 -1.348 -25.731 1.00 94.44 260 LEU A O 1
ATOM 2159 N N . HIS A 1 261 ? 6.710 -2.117 -24.370 1.00 96.44 261 HIS A N 1
ATOM 2160 C CA . HIS A 1 261 ? 7.186 -3.493 -24.398 1.00 96.44 261 HIS A CA 1
ATOM 2161 C C . HIS A 1 261 ? 6.738 -4.215 -25.677 1.00 96.44 261 HIS A C 1
ATOM 2163 O O . HIS A 1 261 ? 5.697 -3.901 -26.248 1.00 96.44 261 HIS A O 1
ATOM 2169 N N . LYS A 1 262 ? 7.552 -5.159 -26.165 1.00 95.56 262 LYS A N 1
ATOM 2170 C CA . LYS A 1 2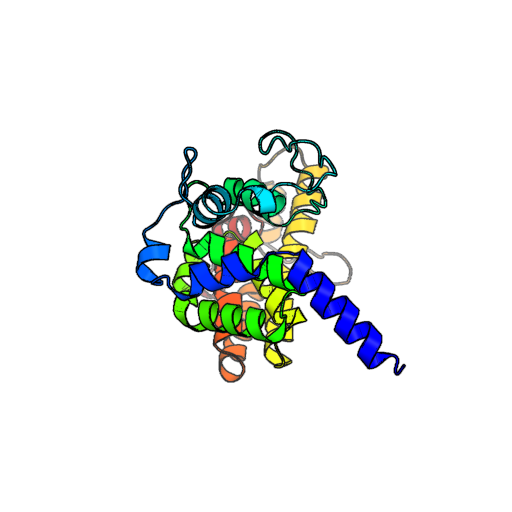62 ? 7.327 -5.864 -27.442 1.00 95.56 262 LYS A CA 1
ATOM 2171 C C . LYS A 1 262 ? 7.539 -7.376 -27.353 1.00 95.56 262 LYS A C 1
ATOM 2173 O O . LYS A 1 262 ? 7.099 -8.088 -28.248 1.00 95.56 262 LYS A O 1
ATOM 2178 N N . ASP A 1 263 ? 8.236 -7.861 -26.330 1.00 94.94 263 ASP A N 1
ATOM 2179 C CA . ASP A 1 263 ? 8.563 -9.273 -26.157 1.00 94.94 263 ASP A CA 1
ATOM 2180 C C . ASP A 1 263 ? 7.711 -9.909 -25.053 1.00 94.94 263 ASP A C 1
ATOM 2182 O O . ASP A 1 263 ? 7.949 -9.732 -23.861 1.00 94.94 263 ASP A O 1
ATOM 2186 N N . GLU A 1 264 ? 6.739 -10.719 -25.461 1.00 92.88 264 GLU A N 1
ATOM 2187 C CA . GLU A 1 264 ? 5.868 -11.472 -24.551 1.00 92.88 264 GLU A CA 1
ATOM 2188 C C . GLU A 1 264 ? 6.645 -12.388 -23.591 1.00 92.88 264 GLU A C 1
ATOM 2190 O O . GLU A 1 264 ? 6.179 -12.683 -22.492 1.00 92.88 264 GLU A O 1
ATOM 2195 N N . LYS A 1 265 ? 7.858 -12.837 -23.949 1.00 93.62 265 LYS A N 1
ATOM 2196 C CA . LYS A 1 265 ? 8.655 -13.710 -23.071 1.00 93.62 265 LYS A CA 1
ATOM 2197 C C . LYS A 1 265 ? 9.251 -12.971 -21.881 1.00 93.62 265 LYS A C 1
ATOM 2199 O O . LYS A 1 265 ? 9.575 -13.628 -20.890 1.00 93.62 265 LYS A O 1
ATOM 2204 N N . SER A 1 266 ? 9.421 -11.655 -21.966 1.00 94.12 266 SER A N 1
ATOM 2205 C CA . SER A 1 266 ? 9.929 -10.802 -20.884 1.00 94.12 266 SER A CA 1
ATOM 2206 C C . SER A 1 266 ? 8.832 -9.982 -20.202 1.00 94.12 266 SER A C 1
ATOM 2208 O O . SER A 1 266 ? 9.139 -9.168 -19.333 1.00 94.12 266 SER A O 1
ATOM 2210 N N . ALA A 1 267 ? 7.564 -10.223 -20.547 1.00 92.81 267 ALA A N 1
ATOM 2211 C CA . ALA A 1 267 ? 6.423 -9.594 -19.903 1.00 92.81 267 ALA A CA 1
ATOM 2212 C C . ALA A 1 267 ? 6.420 -9.847 -18.385 1.00 92.81 267 ALA A C 1
ATOM 2214 O O . ALA A 1 267 ? 6.682 -10.956 -17.913 1.00 92.81 267 ALA A O 1
ATOM 2215 N N . TRP A 1 268 ? 6.118 -8.800 -17.618 1.00 93.00 268 TRP A N 1
ATOM 2216 C CA . TRP A 1 268 ? 6.119 -8.825 -16.151 1.00 93.00 268 TRP A CA 1
ATOM 2217 C C . TRP A 1 268 ? 4.769 -8.460 -15.533 1.00 93.00 268 TRP A C 1
ATOM 2219 O O . TRP A 1 268 ? 4.678 -8.407 -14.311 1.00 93.00 268 TRP A O 1
ATOM 2229 N N . TRP A 1 269 ? 3.747 -8.154 -16.332 1.00 89.12 269 TRP A N 1
ATOM 2230 C CA . TRP A 1 269 ? 2.402 -7.906 -15.811 1.00 89.12 269 TRP A CA 1
ATOM 2231 C C . TRP A 1 269 ? 1.755 -9.228 -15.360 1.00 89.12 269 TRP A C 1
ATOM 2233 O O . TRP A 1 269 ? 1.859 -10.235 -16.089 1.00 89.12 269 TRP A O 1
#

Sequence (269 aa):
MANWYRKFILLFKSEKRLGANQIIDHYAGQNIEAMKSRMIDSDACSIIDTIIQAHPHLLDDTQVDEPINPLVDYEPQRIRNLYTHLTTLQHEFIGQSELSFYHAILIVLLRRRFQPEKTFQTFTHLWQTQTDYLMDNLSLRWIASACDTFIDFDPKPTRKAVLLNIITLINTVKVYETQQYLCHSSASLDEEKSAVLYAHHKPLYAGLTYFRLGKDDTLKHMRERYQHFYAEDPFSTTLLLKVFARLHDQPSAFTTLKQLHKDEKSAWW

pLDDT: mean 88.38, std 12.95, range [47.59, 98.62]

Foldseek 3Di:
DDPVVVVVVVLVVLLVLLVCPLVVVQVVPDDPVQQQVAAAAPVDDAVLVVSCVVPVCLPDDVDDPDDDDLVPDPDDDDDDRLSSVLVSVSVVRHGGGSLLSVLVSLLVCCVSVNVNVVSVVVNVVSCVVCVVVNLVGDDLVSLLSSLVSCLVDPPDVLLNVLSVVSVVVVVVQVVVVVVCVVPDDDPDDDPVVLVVLQPDFDDDPPRDTPARFAARQPLQVVLVVLVVCCVPDVSSSVSNNSSVVVCCVDPTPNVVSQVRHHDPVSDND

Secondary structure (DSSP, 8-state):
--HHHHHHHHHHHHHHHHT-HHHHHHHHT--HHHHHH-B--SS---HHHHHHHH-GGGT--SS-PPPP-TTT--S-----SHHHHHHHHHGGGTTSBHHHHHHHHHHHHHHTTSSHHHHHHHHHHHHHHHHHHHHHHS-HHHHHHHHHHHHHH-S-HHHHHHHHHHHHHHHHHHHHHHHHHHH-S-----HHHHHHHHHSPPB-GGG-B---TTT--HHHHHHHHHHHGGGT-HHHHHHHHHHHHHHTTSSSHHHHHHHT---GGG---